Protein AF-A0A1G5RYE0-F1 (afdb_monomer_lite)

InterPro domains:
  IPR005358 Putative zinc- or iron-chelating domain containing protein [PF03692] (50-129)

Foldseek 3Di:
DDDDDDDPPPPQDFPDCVLVVLLVVVLVVCVVVVVVVLLVVLLVLQFDWDDPLPLLQQWDQAFAFPSLLSVLCVLCVVVVNNVQLLVLLLVCLLCLQAATDGHSQQDPVSDGVSVVSDGLCVSCQLLDDPVRLVVVLVVQLVVLVVVQVVCCVPPVFHGDPCSSNPDRDRDPPMGGPDHDDPVSSVVSVVSSVVSSVVCVVVVSADPVRGRDGSSVSSCVSGHDPVRSVVSNRVSSRVSVVVVVVVVVVPD

Organism: NCBI:txid1120920

Sequence (251 aa):
MRADGIAGDTEVRFLDPLVGDCWERAFHHAGENGLFERLLTVYNKVPGGKCSGCTACCAESVSTFFVEWLRIRDFLVKGGRWAEALRRAEAFAFDELARPMKCPMLEADGRCMIYEVRPLTCRIFGHLQAADYGRNLKAVLKANRRAADQILKHHGVVLPTAVVEKAIPYCESFISEAPMSSGERDALFDDLFSMDSRFLMAGLLEPDQIQLGLVDWFAMVRLEPEALAEERLRRAAAGSSGNAAAAETLD

Radius of gyration: 20.23 Å; chains: 1; bounding box: 73×41×55 Å

Secondary structure (DSSP, 8-state):
----------------THHHHHHHHHHHHHHHTTHHHHHHHHHHTSPPEE-----TTTTS--B--HHHHHHHHHHHHHTT-HHHHHHHHHHHHHHTTTS----TTB-TTS-BTTGGG--HHHHHGGG--HHHHHHHHHHHHHHHHHHHHHHHHHH-PPPPHHHHT--PPP-SS-EESS---HHHHHHHHHHHHHHHHHHHHTTSS-GGGTT-BHHHHHHTTTS-HHHHHHHHHHHHHHHHHHHHHHHTT--

Structure (mmCIF, N/CA/C/O backbone):
data_AF-A0A1G5RYE0-F1
#
_entry.id   AF-A0A1G5RYE0-F1
#
loop_
_atom_site.group_PDB
_atom_site.id
_atom_site.type_symbol
_atom_site.label_atom_id
_atom_site.label_alt_id
_atom_site.label_comp_id
_atom_site.label_asym_id
_atom_site.label_entity_id
_atom_site.label_seq_id
_atom_site.pdbx_PDB_ins_code
_atom_site.Cartn_x
_atom_site.Cartn_y
_atom_site.Cartn_z
_atom_site.occupancy
_atom_site.B_iso_or_equiv
_atom_site.auth_seq_id
_atom_site.auth_comp_id
_atom_site.auth_asym_id
_atom_site.auth_atom_id
_atom_site.pdbx_PDB_model_num
ATOM 1 N N . MET A 1 1 ? -53.803 7.411 10.628 1.00 32.78 1 MET A N 1
ATOM 2 C CA . MET A 1 1 ? -53.140 6.167 10.168 1.00 32.78 1 MET A CA 1
ATOM 3 C C . MET A 1 1 ? -52.280 6.559 8.978 1.00 32.78 1 MET A C 1
ATOM 5 O O . MET A 1 1 ? -52.850 7.085 8.038 1.00 32.78 1 MET A O 1
ATOM 9 N N . ARG A 1 2 ? -50.961 6.716 9.185 1.00 28.09 2 ARG A N 1
ATOM 10 C CA . ARG A 1 2 ? -49.867 5.842 8.679 1.00 28.09 2 ARG A CA 1
ATOM 11 C C . ARG A 1 2 ? -49.937 5.633 7.150 1.00 28.09 2 ARG A C 1
ATOM 13 O O . ARG A 1 2 ? -50.981 5.221 6.673 1.00 28.09 2 ARG A O 1
ATOM 20 N N . ALA A 1 3 ? -48.887 5.841 6.360 1.00 27.42 3 ALA A N 1
ATOM 21 C CA . ALA A 1 3 ? -47.464 5.736 6.669 1.00 27.42 3 ALA A CA 1
ATOM 22 C C . ALA A 1 3 ? -46.609 6.677 5.802 1.00 27.42 3 ALA A C 1
ATOM 24 O O . ALA A 1 3 ? -46.836 6.796 4.600 1.00 27.42 3 ALA A O 1
ATOM 25 N N . ASP A 1 4 ? -45.609 7.271 6.447 1.00 30.56 4 ASP A N 1
ATOM 26 C CA . ASP A 1 4 ? -44.429 7.875 5.841 1.00 30.56 4 ASP A CA 1
ATOM 27 C C . ASP A 1 4 ? -43.566 6.786 5.187 1.00 30.56 4 ASP A C 1
ATOM 29 O O . ASP A 1 4 ? -43.237 5.776 5.815 1.00 30.56 4 ASP A O 1
ATOM 33 N N . GLY A 1 5 ? -43.205 6.992 3.921 1.00 27.89 5 GLY A N 1
ATOM 34 C CA . GLY A 1 5 ? -42.218 6.196 3.200 1.00 27.89 5 GLY A CA 1
ATOM 35 C C . GLY A 1 5 ? -40.928 6.994 3.070 1.00 27.89 5 GLY A C 1
ATOM 36 O O . GLY A 1 5 ? -40.825 7.872 2.219 1.00 27.89 5 GLY A O 1
ATOM 37 N N . ILE A 1 6 ? -39.961 6.694 3.933 1.00 34.78 6 ILE A N 1
ATOM 38 C CA . ILE A 1 6 ? -38.586 7.183 3.845 1.00 34.78 6 ILE A CA 1
ATOM 39 C C . ILE A 1 6 ? -37.898 6.404 2.721 1.00 34.78 6 ILE A C 1
ATOM 41 O O . ILE A 1 6 ? -37.609 5.219 2.873 1.00 34.78 6 ILE A O 1
ATOM 45 N N . ALA A 1 7 ? -37.623 7.076 1.608 1.00 29.97 7 ALA A N 1
ATOM 46 C CA . ALA A 1 7 ? -36.599 6.679 0.651 1.00 29.97 7 ALA A CA 1
ATOM 47 C C . ALA A 1 7 ? -35.602 7.840 0.577 1.00 29.97 7 ALA A C 1
ATOM 49 O O . ALA A 1 7 ? -35.777 8.788 -0.182 1.00 29.97 7 ALA A O 1
ATOM 50 N N . GLY A 1 8 ? -34.614 7.811 1.472 1.00 28.94 8 GLY A N 1
ATOM 51 C CA . GLY A 1 8 ? -33.444 8.670 1.374 1.00 28.94 8 GLY A CA 1
ATOM 52 C C . GLY A 1 8 ? -32.493 8.059 0.358 1.00 28.94 8 GLY A C 1
ATOM 53 O O . GLY A 1 8 ? -31.692 7.201 0.719 1.00 28.94 8 GLY A O 1
ATOM 54 N N . ASP A 1 9 ? -32.618 8.477 -0.900 1.00 32.03 9 ASP A N 1
ATOM 55 C CA . ASP A 1 9 ? -31.541 8.362 -1.878 1.00 32.03 9 ASP A CA 1
ATOM 56 C C . ASP A 1 9 ? -30.374 9.211 -1.368 1.00 32.03 9 ASP A C 1
ATOM 58 O O . ASP A 1 9 ? -30.380 10.440 -1.465 1.00 32.03 9 ASP A O 1
ATOM 62 N N . THR A 1 10 ? -29.366 8.566 -0.782 1.00 32.06 10 THR A N 1
ATOM 63 C CA . THR A 1 10 ? -28.059 9.195 -0.607 1.00 32.06 10 THR A CA 1
ATOM 64 C C . THR A 1 10 ? -27.414 9.230 -1.986 1.00 32.06 10 THR A C 1
ATOM 66 O O . THR A 1 10 ? -26.700 8.312 -2.388 1.00 32.06 10 THR A O 1
ATOM 69 N N . GLU A 1 11 ? -27.740 10.266 -2.753 1.00 30.84 11 GLU A N 1
ATOM 70 C CA . GLU A 1 11 ? -27.077 10.592 -4.007 1.00 30.84 11 GLU A CA 1
ATOM 71 C C . GLU A 1 11 ? -25.602 10.872 -3.675 1.00 30.84 11 GLU A C 1
ATOM 73 O O . GLU A 1 11 ? -25.231 11.954 -3.217 1.00 30.84 11 GLU A O 1
ATOM 78 N N . VAL A 1 12 ? -24.755 9.846 -3.803 1.00 34.25 12 VAL A N 1
ATOM 79 C CA . VAL A 1 12 ? -23.303 9.990 -3.694 1.00 34.25 12 VAL A CA 1
ATOM 80 C C . VAL A 1 12 ? -22.893 10.912 -4.833 1.00 34.25 12 VAL A C 1
ATOM 82 O O . VAL A 1 12 ? -22.828 10.491 -5.990 1.00 34.25 12 VAL A O 1
ATOM 85 N N . ARG A 1 13 ? -22.676 12.190 -4.515 1.00 30.00 13 ARG A N 1
ATOM 86 C CA . ARG A 1 13 ? -22.089 13.156 -5.438 1.00 30.00 13 ARG A CA 1
ATOM 87 C C . ARG A 1 13 ? -20.717 12.627 -5.828 1.00 30.00 13 ARG A C 1
ATOM 89 O O . ARG A 1 13 ? -19.792 12.647 -5.024 1.00 30.00 13 ARG A O 1
ATOM 96 N N . PHE A 1 14 ? -20.612 12.126 -7.055 1.00 37.25 14 PHE A N 1
ATOM 97 C CA . PHE A 1 14 ? -19.323 11.937 -7.696 1.00 37.25 14 PHE A CA 1
ATOM 98 C C . PHE A 1 14 ? -18.618 13.286 -7.684 1.00 37.25 14 PHE A C 1
ATOM 100 O O . PHE A 1 14 ? -19.228 14.302 -8.030 1.00 37.25 14 PHE A O 1
ATOM 107 N N . LEU A 1 15 ? -17.351 13.289 -7.288 1.00 41.03 15 LEU A N 1
ATOM 108 C CA . LEU A 1 15 ? -16.500 14.430 -7.556 1.00 41.03 15 LEU A CA 1
ATOM 109 C C . LEU A 1 15 ? -16.585 14.772 -9.044 1.00 41.03 15 LEU A C 1
ATOM 111 O O . LEU A 1 15 ? -16.439 13.904 -9.906 1.00 41.03 15 LEU A O 1
ATOM 115 N N . ASP A 1 16 ? -16.900 16.040 -9.287 1.00 36.06 16 ASP A N 1
ATOM 116 C CA . ASP A 1 16 ? -16.968 16.743 -10.567 1.00 36.06 16 ASP A CA 1
ATOM 117 C C . ASP A 1 16 ? -15.831 16.292 -11.528 1.00 36.06 16 ASP A C 1
ATOM 119 O O . ASP A 1 16 ? -14.757 15.902 -11.054 1.00 36.06 16 ASP A O 1
ATOM 123 N N . PRO A 1 17 ? -15.974 16.375 -12.871 1.00 37.81 17 PRO A N 1
ATOM 124 C CA . PRO A 1 17 ? -14.999 15.936 -13.885 1.00 37.81 17 PRO A CA 1
ATOM 125 C C . PRO A 1 17 ? -13.583 16.533 -13.798 1.00 37.81 17 PRO A C 1
ATOM 127 O O . PRO A 1 17 ? -12.740 16.215 -14.635 1.00 37.81 17 PRO A O 1
ATOM 130 N N . LEU A 1 18 ? -13.273 17.326 -12.771 1.00 39.69 18 LEU A N 1
ATOM 131 C CA . LEU A 1 18 ? -11.916 17.704 -12.371 1.00 39.69 18 LEU A CA 1
ATOM 132 C C . LEU A 1 18 ? -11.000 16.490 -12.115 1.00 39.69 18 LEU A C 1
ATOM 134 O O . LEU A 1 18 ? -9.780 16.633 -12.148 1.00 39.69 18 LEU A O 1
ATOM 138 N N . VAL A 1 19 ? -11.569 15.294 -11.926 1.00 51.50 19 VAL A N 1
ATOM 139 C CA . VAL A 1 19 ? -10.851 14.020 -11.746 1.00 51.50 19 VAL A CA 1
ATOM 140 C C . VAL A 1 19 ? -10.510 13.330 -13.087 1.00 51.50 19 VAL A C 1
ATOM 142 O O . VAL A 1 19 ? -9.653 12.453 -13.133 1.00 51.50 19 VAL A O 1
ATOM 145 N N . GLY A 1 20 ? -11.126 13.714 -14.211 1.00 49.06 20 GLY A N 1
ATOM 146 C CA . GLY A 1 20 ? -10.792 13.158 -15.533 1.00 49.06 20 GLY A CA 1
ATOM 147 C C . GLY A 1 20 ? -9.469 13.707 -16.070 1.00 49.06 20 GLY A C 1
ATOM 148 O O . GLY A 1 20 ? -8.527 12.954 -16.325 1.00 49.06 20 GLY A O 1
ATOM 149 N N . ASP A 1 21 ? -9.374 15.035 -16.136 1.00 58.94 21 ASP A N 1
ATOM 150 C CA . ASP A 1 21 ? -8.229 15.728 -16.731 1.00 58.94 21 ASP A CA 1
ATOM 151 C C . ASP A 1 21 ? -6.987 15.703 -15.830 1.00 58.94 21 ASP A C 1
ATOM 153 O O . ASP A 1 21 ? -5.863 15.712 -16.331 1.00 58.94 21 ASP A O 1
ATOM 157 N N . CYS A 1 22 ? -7.136 15.664 -14.498 1.00 71.56 22 CYS A N 1
ATOM 158 C CA . CYS A 1 22 ? -5.985 15.719 -13.590 1.00 71.56 22 CYS A CA 1
ATOM 159 C C . CYS A 1 22 ? -5.138 14.437 -13.638 1.00 71.56 22 CYS A C 1
ATOM 161 O O . CYS A 1 22 ? -3.912 14.525 -13.731 1.00 71.56 22 CYS A O 1
ATOM 163 N N . TRP A 1 23 ? -5.763 13.252 -13.665 1.00 81.94 23 TRP A N 1
ATOM 164 C CA . TRP A 1 23 ? -5.038 11.982 -13.756 1.00 81.94 23 TRP A CA 1
ATOM 165 C C . TRP A 1 23 ? -4.437 11.769 -15.136 1.00 81.94 23 TRP A C 1
ATOM 167 O O . TRP A 1 23 ? -3.348 11.212 -15.235 1.00 81.94 23 TRP A O 1
ATOM 177 N N . GLU A 1 24 ? -5.116 12.205 -16.197 1.00 86.31 24 GLU A N 1
ATOM 178 C CA . GLU A 1 24 ? -4.572 12.135 -17.554 1.00 86.31 24 GLU A CA 1
ATOM 179 C C . GLU A 1 24 ? -3.377 13.076 -17.716 1.00 86.31 24 GLU A C 1
ATOM 181 O O . GLU A 1 24 ? -2.329 12.653 -18.209 1.00 86.31 24 GLU A O 1
ATOM 186 N N . ARG A 1 25 ? -3.467 14.307 -17.193 1.00 90.50 25 ARG A N 1
ATOM 187 C CA . ARG A 1 25 ? -2.331 15.237 -17.116 1.00 90.50 25 ARG A CA 1
ATOM 188 C C . ARG A 1 25 ? -1.180 14.667 -16.295 1.00 90.50 25 ARG A C 1
ATOM 190 O O . ARG A 1 25 ? -0.035 14.760 -16.728 1.00 90.50 25 ARG A O 1
ATOM 197 N N . ALA A 1 26 ? -1.458 14.062 -15.141 1.00 93.19 26 ALA A N 1
ATOM 198 C CA . ALA A 1 26 ? -0.436 13.429 -14.313 1.00 93.19 26 ALA A CA 1
ATOM 199 C C . ALA A 1 26 ? 0.202 12.221 -15.012 1.00 93.19 26 ALA A C 1
ATOM 201 O O . ALA A 1 26 ? 1.422 12.082 -15.013 1.00 93.19 26 ALA A O 1
ATOM 202 N N . PHE A 1 27 ? -0.592 11.381 -15.674 1.00 94.25 27 PHE A N 1
ATOM 203 C CA . PHE A 1 27 ? -0.088 10.248 -16.444 1.00 94.25 27 PHE A CA 1
ATOM 204 C C . PHE A 1 27 ? 0.802 10.704 -17.609 1.00 94.25 27 PHE A C 1
ATOM 206 O O . PHE A 1 27 ? 1.882 10.150 -17.813 1.00 94.25 27 PHE A O 1
ATOM 213 N N . HIS A 1 28 ? 0.390 11.746 -18.336 1.00 94.56 28 HIS A N 1
ATOM 214 C CA . HIS A 1 28 ? 1.190 12.348 -19.400 1.00 94.56 28 HIS A CA 1
ATOM 215 C C . HIS A 1 28 ? 2.491 12.942 -18.857 1.00 94.56 28 HIS A C 1
ATOM 217 O O . HIS A 1 28 ? 3.565 12.606 -19.347 1.00 94.56 28 HIS A O 1
ATOM 223 N N . HIS A 1 29 ? 2.407 13.732 -17.781 1.00 95.25 29 HIS A N 1
ATOM 224 C CA . HIS A 1 29 ? 3.569 14.285 -17.090 1.00 95.25 29 HIS A CA 1
ATOM 225 C C . HIS A 1 29 ? 4.556 13.184 -16.684 1.00 95.25 29 HIS A C 1
ATOM 227 O O . HIS A 1 29 ? 5.761 13.329 -16.894 1.00 95.25 29 HIS A O 1
ATOM 233 N N . ALA A 1 30 ? 4.059 12.067 -16.145 1.00 96.81 30 ALA A N 1
ATOM 234 C CA . ALA A 1 30 ? 4.882 10.923 -15.779 1.00 96.81 30 ALA A CA 1
ATOM 235 C C . ALA A 1 30 ? 5.609 10.318 -16.987 1.00 96.81 30 ALA A C 1
ATOM 237 O O . ALA A 1 30 ? 6.801 10.027 -16.887 1.00 96.81 30 ALA A O 1
ATOM 238 N N . GLY A 1 31 ? 4.918 10.168 -18.121 1.00 96.12 31 GLY A N 1
ATOM 239 C CA . GLY A 1 31 ? 5.503 9.676 -19.369 1.00 96.12 31 GLY A CA 1
ATOM 240 C C . GLY A 1 31 ? 6.559 10.622 -19.948 1.00 96.12 31 GLY A C 1
ATOM 241 O O 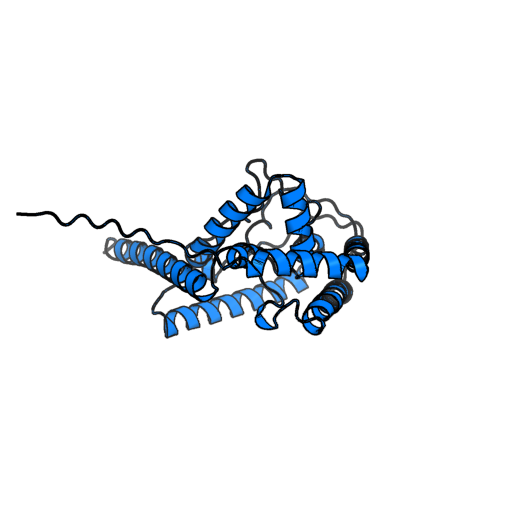. GLY A 1 31 ? 7.687 10.207 -20.195 1.00 96.12 31 GLY A O 1
ATOM 242 N N . GLU A 1 32 ? 6.236 11.907 -20.101 1.00 96.50 32 GLU A N 1
ATOM 243 C CA . GLU A 1 32 ? 7.150 12.918 -20.658 1.00 96.50 32 GLU A CA 1
ATOM 244 C C . GLU A 1 32 ? 8.425 13.097 -19.829 1.00 96.50 32 GLU A C 1
ATOM 246 O O . GLU A 1 32 ? 9.489 13.399 -20.366 1.00 96.50 32 GLU A O 1
ATOM 251 N N . ASN A 1 33 ? 8.327 12.897 -18.513 1.00 96.69 33 ASN A N 1
ATOM 252 C CA . ASN A 1 33 ? 9.447 13.038 -17.587 1.00 96.69 33 ASN A CA 1
ATOM 253 C C . ASN A 1 33 ? 10.148 11.703 -17.274 1.00 96.69 33 ASN A C 1
ATOM 255 O O . ASN A 1 33 ? 10.993 11.658 -16.372 1.00 96.69 33 ASN A O 1
ATOM 259 N N . GLY A 1 34 ? 9.812 10.621 -17.988 1.00 97.62 34 GLY A N 1
ATOM 260 C CA . GLY A 1 34 ? 10.444 9.305 -17.846 1.00 97.62 34 GLY A CA 1
ATOM 261 C C . GLY A 1 34 ? 10.266 8.667 -16.462 1.00 97.62 34 GLY A C 1
ATOM 262 O O . GLY A 1 34 ? 11.143 7.944 -15.976 1.00 97.62 34 GLY A O 1
ATOM 263 N N . LEU A 1 35 ? 9.183 9.002 -15.752 1.00 98.19 35 LEU A N 1
ATOM 264 C CA . LEU A 1 35 ? 8.957 8.554 -14.376 1.00 98.19 35 LEU A CA 1
ATOM 265 C C . LEU A 1 35 ? 8.562 7.077 -14.317 1.00 98.19 35 LEU A C 1
ATOM 267 O O . LEU A 1 35 ? 8.944 6.393 -13.370 1.00 98.19 35 LEU A O 1
ATOM 271 N N . PHE A 1 36 ? 7.875 6.551 -15.334 1.00 97.94 36 PHE A N 1
ATOM 272 C CA . PHE A 1 36 ? 7.534 5.127 -15.384 1.00 97.94 36 PHE A CA 1
ATOM 273 C C . PHE A 1 36 ? 8.765 4.244 -15.619 1.00 97.94 36 PHE A C 1
ATOM 275 O O . PHE A 1 36 ? 8.904 3.199 -14.987 1.00 97.94 36 PHE A O 1
ATOM 282 N N . GLU A 1 37 ? 9.702 4.675 -16.458 1.00 98.12 37 GLU A N 1
ATOM 283 C CA . GLU A 1 37 ? 10.974 3.992 -16.701 1.00 98.12 37 GLU A CA 1
ATOM 284 C C . GLU A 1 37 ? 11.847 4.006 -15.442 1.00 98.12 37 GLU A C 1
ATOM 286 O O . GLU A 1 37 ? 12.456 2.993 -15.079 1.00 98.12 37 GLU A O 1
ATOM 291 N N . ARG A 1 38 ? 11.866 5.136 -14.723 1.00 98.31 38 ARG A N 1
ATOM 292 C CA . ARG A 1 38 ? 12.523 5.228 -13.413 1.00 98.31 38 ARG A CA 1
ATOM 293 C C . ARG A 1 38 ? 11.862 4.311 -12.389 1.00 98.31 38 ARG A C 1
ATOM 295 O O . ARG A 1 38 ? 12.581 3.611 -11.682 1.00 98.31 38 ARG A O 1
ATOM 302 N N . LEU A 1 39 ? 10.531 4.245 -12.344 1.00 98.38 39 LEU A N 1
ATOM 303 C CA . LEU A 1 39 ? 9.810 3.330 -11.459 1.00 98.38 39 LEU A CA 1
ATOM 304 C C . LEU A 1 39 ? 10.178 1.865 -11.740 1.00 98.38 39 LEU A C 1
ATOM 306 O O . LEU A 1 39 ? 10.508 1.121 -10.818 1.00 98.38 39 LEU A O 1
ATOM 310 N N . LEU A 1 40 ? 10.200 1.458 -13.012 1.00 97.81 40 LEU A N 1
ATOM 311 C CA . LEU A 1 40 ? 10.637 0.114 -13.408 1.00 97.81 40 LEU A CA 1
ATOM 312 C C . LEU A 1 40 ? 12.093 -0.153 -13.013 1.00 97.81 40 LEU A C 1
ATOM 314 O O . LEU A 1 40 ? 12.415 -1.245 -12.550 1.00 97.81 40 LEU A O 1
ATOM 318 N N . THR A 1 41 ? 12.964 0.850 -13.137 1.00 98.19 41 THR A N 1
ATOM 319 C CA . THR A 1 41 ? 14.357 0.752 -12.686 1.00 98.19 41 THR A CA 1
ATOM 320 C C . THR A 1 41 ? 14.435 0.493 -11.183 1.00 98.19 41 THR A C 1
ATOM 322 O O . THR A 1 41 ? 15.208 -0.363 -10.764 1.00 98.19 41 THR A O 1
ATOM 325 N N . VAL A 1 42 ? 13.618 1.171 -10.370 1.00 98.25 42 VAL A N 1
ATOM 326 C CA . VAL A 1 42 ? 13.545 0.917 -8.923 1.00 98.25 42 VAL A CA 1
ATOM 327 C C . VAL A 1 42 ? 13.053 -0.499 -8.640 1.00 98.25 42 VAL A C 1
ATOM 329 O O . VAL A 1 42 ? 13.670 -1.214 -7.855 1.00 98.25 42 VAL A O 1
ATOM 332 N N . TYR A 1 43 ? 11.993 -0.949 -9.313 1.00 97.44 43 TYR A N 1
ATOM 333 C CA . TYR A 1 43 ? 11.487 -2.312 -9.138 1.00 97.44 43 TYR A CA 1
ATOM 334 C C . TYR A 1 43 ? 12.523 -3.380 -9.492 1.00 97.44 43 TYR A C 1
ATOM 336 O O . TYR A 1 43 ? 12.615 -4.380 -8.786 1.00 97.44 43 TYR A O 1
ATOM 344 N N . ASN A 1 44 ? 13.340 -3.149 -10.519 1.00 96.69 44 ASN A N 1
ATOM 345 C CA . ASN A 1 44 ? 14.398 -4.071 -10.932 1.00 96.69 44 ASN A CA 1
ATOM 346 C C . ASN A 1 44 ? 15.585 -4.132 -9.955 1.00 96.69 44 ASN A C 1
ATOM 348 O O . ASN A 1 44 ? 16.403 -5.043 -10.062 1.00 96.69 44 ASN A O 1
ATOM 352 N N . LYS A 1 45 ? 15.695 -3.193 -9.003 1.00 97.06 45 LYS A N 1
ATOM 353 C CA . LYS A 1 45 ? 16.679 -3.268 -7.909 1.00 97.06 45 LYS A CA 1
ATOM 354 C C . LYS A 1 45 ? 16.241 -4.226 -6.795 1.00 97.06 45 LYS A C 1
ATOM 356 O O . LYS A 1 45 ? 17.077 -4.617 -5.986 1.00 97.06 45 LYS A O 1
ATOM 361 N N . VAL A 1 46 ? 14.955 -4.581 -6.716 1.00 97.25 46 VAL A N 1
ATOM 362 C CA . VAL A 1 46 ? 14.468 -5.556 -5.731 1.00 97.25 46 VAL A CA 1
ATOM 363 C C . VAL A 1 46 ? 14.924 -6.949 -6.179 1.00 97.25 46 VAL A C 1
ATOM 365 O O . VAL A 1 46 ? 14.561 -7.359 -7.284 1.00 97.25 46 VAL A O 1
ATOM 368 N N . PRO A 1 47 ? 15.703 -7.690 -5.370 1.00 95.56 47 PRO A N 1
ATOM 369 C CA . PRO A 1 47 ? 16.117 -9.041 -5.720 1.00 95.56 47 PRO A CA 1
ATOM 370 C C . PRO A 1 47 ? 14.919 -9.956 -5.972 1.00 95.56 47 PRO A C 1
ATOM 372 O O . PRO A 1 47 ? 13.847 -9.780 -5.393 1.00 95.56 47 PRO A O 1
ATOM 375 N N . GLY A 1 48 ? 15.111 -10.979 -6.801 1.00 94.38 48 GLY A N 1
ATOM 376 C CA . GLY A 1 48 ? 14.124 -12.039 -6.940 1.00 94.38 48 GLY A CA 1
ATOM 377 C C . GLY A 1 48 ? 13.967 -12.853 -5.653 1.00 94.38 48 GLY A C 1
ATOM 378 O O . GLY A 1 48 ? 14.722 -12.732 -4.682 1.00 94.38 48 GLY A O 1
ATOM 379 N N . GLY A 1 49 ? 12.967 -13.728 -5.647 1.00 93.25 49 GLY A N 1
ATOM 380 C CA . GLY A 1 49 ? 12.758 -14.669 -4.559 1.00 93.25 49 GLY A CA 1
ATOM 381 C C . GLY A 1 49 ? 11.560 -15.576 -4.789 1.00 93.25 49 GLY A C 1
ATOM 382 O O . GLY A 1 49 ? 10.721 -15.343 -5.662 1.00 93.25 49 GLY A O 1
ATOM 383 N N . LYS A 1 50 ? 11.478 -16.638 -3.990 1.00 94.56 50 LYS A N 1
ATOM 384 C CA . LYS A 1 50 ? 10.400 -17.627 -4.047 1.00 94.56 50 LYS A CA 1
ATOM 385 C C . LYS A 1 50 ? 9.398 -17.363 -2.930 1.00 94.56 50 LYS A C 1
ATOM 387 O O . LYS A 1 50 ? 9.717 -17.497 -1.751 1.00 94.56 50 LYS A O 1
ATOM 392 N N . CYS A 1 51 ? 8.177 -17.009 -3.321 1.00 92.19 51 CYS A N 1
ATOM 393 C CA . CYS A 1 51 ? 7.026 -16.865 -2.433 1.00 92.19 51 CYS A CA 1
ATOM 394 C C . CYS A 1 51 ? 6.166 -18.136 -2.467 1.00 92.19 51 CYS A C 1
ATOM 396 O O . CYS A 1 51 ? 5.918 -18.679 -3.541 1.00 92.19 51 CYS A O 1
ATOM 398 N N . SER A 1 52 ? 5.668 -18.582 -1.309 1.00 92.69 52 SER A N 1
ATOM 399 C CA . SER A 1 52 ? 4.779 -19.751 -1.201 1.00 92.69 52 SER A CA 1
ATOM 400 C C . SER A 1 52 ? 3.333 -19.484 -1.637 1.00 92.69 52 SER A C 1
ATOM 402 O O . SER A 1 52 ? 2.551 -20.421 -1.752 1.00 92.69 52 SER A O 1
ATOM 404 N N . GLY A 1 53 ? 2.954 -18.218 -1.849 1.00 92.00 53 GLY A N 1
ATOM 405 C CA . GLY A 1 53 ? 1.601 -17.848 -2.271 1.00 92.00 53 GLY A CA 1
ATOM 406 C C . GLY A 1 53 ? 0.526 -17.995 -1.186 1.00 92.00 53 GLY A C 1
ATOM 407 O O . GLY A 1 53 ? -0.652 -18.057 -1.510 1.00 92.00 53 GLY A O 1
ATOM 408 N N . CYS A 1 54 ? 0.886 -18.024 0.104 1.00 94.25 54 CYS A N 1
ATOM 409 C CA . CYS A 1 54 ? -0.065 -18.287 1.198 1.00 94.25 54 CYS A CA 1
ATOM 410 C C . CYS A 1 54 ? -1.097 -17.172 1.471 1.00 94.25 54 CYS A C 1
ATOM 412 O O . CYS A 1 54 ? -2.002 -17.363 2.279 1.00 94.25 54 CYS A O 1
ATOM 414 N N . THR A 1 55 ? -0.968 -15.998 0.839 1.00 94.75 55 THR A N 1
ATOM 415 C CA . THR A 1 55 ? -1.856 -14.820 0.993 1.00 94.75 55 THR A CA 1
ATOM 416 C C . THR A 1 55 ? -1.915 -14.201 2.403 1.00 94.75 55 THR A C 1
ATOM 418 O O . THR A 1 55 ? -2.762 -13.344 2.685 1.00 94.75 55 THR A O 1
ATOM 421 N N . ALA A 1 56 ? -1.018 -14.592 3.316 1.00 93.31 56 ALA A N 1
ATOM 422 C CA . ALA A 1 56 ? -0.987 -14.063 4.683 1.00 93.31 56 ALA A CA 1
ATOM 423 C C . ALA A 1 56 ? -0.680 -12.554 4.723 1.00 93.31 56 ALA A C 1
ATOM 425 O O . ALA A 1 56 ? -1.292 -11.831 5.505 1.00 93.31 56 ALA A O 1
ATOM 426 N N . CYS A 1 57 ? 0.190 -12.070 3.828 1.00 92.94 57 CYS A N 1
ATOM 427 C CA . CYS A 1 57 ? 0.527 -10.649 3.702 1.00 92.94 57 CYS A CA 1
ATOM 428 C C . CYS A 1 57 ? -0.541 -9.797 2.995 1.00 92.94 57 CYS A C 1
ATOM 430 O O . CYS A 1 57 ? -0.486 -8.571 3.033 1.00 92.94 57 CYS A O 1
ATOM 432 N N . CYS A 1 58 ? -1.545 -10.421 2.374 1.00 94.62 58 CYS A N 1
ATOM 433 C CA . CYS A 1 58 ? -2.579 -9.738 1.600 1.00 94.62 58 CYS A CA 1
ATOM 434 C C . CYS A 1 58 ? -3.740 -9.283 2.498 1.00 94.62 58 CYS A C 1
ATOM 436 O O . CYS A 1 58 ? -4.859 -9.777 2.352 1.00 94.62 58 CYS A O 1
ATOM 438 N N . ALA A 1 59 ? -3.489 -8.375 3.445 1.00 87.38 59 ALA A N 1
ATOM 439 C CA . ALA A 1 59 ? -4.469 -8.025 4.479 1.00 87.38 59 ALA A CA 1
ATOM 440 C C . ALA A 1 59 ? -4.784 -6.526 4.620 1.00 87.38 59 ALA A C 1
ATOM 442 O O . ALA A 1 59 ? -5.782 -6.200 5.247 1.00 87.38 59 ALA A O 1
ATOM 443 N N . GLU A 1 60 ? -3.996 -5.598 4.080 1.00 83.38 60 GLU A N 1
ATOM 444 C CA . GLU A 1 60 ? -4.155 -4.163 4.388 1.00 83.38 60 GLU A CA 1
ATOM 445 C C . GLU A 1 60 ? -4.066 -3.266 3.155 1.00 83.38 60 GLU A C 1
ATOM 447 O O . GLU A 1 60 ? -3.593 -3.687 2.094 1.00 83.38 60 GLU A O 1
ATOM 452 N N . SER A 1 61 ? -4.542 -2.028 3.318 1.00 89.25 61 SER A N 1
ATOM 453 C CA . SER A 1 61 ? -4.212 -0.923 2.425 1.00 89.25 61 SER A CA 1
ATOM 454 C C . SER A 1 61 ? -2.742 -0.574 2.645 1.00 89.25 61 SER A C 1
ATOM 456 O O . SER A 1 61 ? -2.355 -0.125 3.719 1.00 89.25 61 SER A O 1
ATOM 458 N N . VAL A 1 62 ? -1.902 -0.857 1.653 1.00 91.44 62 VAL A N 1
ATOM 459 C CA . VAL A 1 62 ? -0.465 -0.567 1.727 1.00 91.44 62 VAL A CA 1
ATOM 460 C C . VAL A 1 62 ? -0.189 0.841 1.220 1.00 91.44 62 VAL A C 1
ATOM 462 O O . VAL A 1 62 ? -0.807 1.262 0.240 1.00 91.44 62 VAL A O 1
ATOM 465 N N . SER A 1 63 ? 0.770 1.545 1.823 1.00 92.38 63 SER A N 1
ATOM 466 C CA . SER A 1 63 ? 1.264 2.814 1.280 1.00 92.38 63 SER A CA 1
ATOM 467 C C . SER A 1 63 ? 1.674 2.631 -0.177 1.00 92.38 63 SER A C 1
ATOM 469 O O . SER A 1 63 ? 2.394 1.681 -0.512 1.00 92.38 63 SER A O 1
ATOM 471 N N . THR A 1 64 ? 1.168 3.517 -1.027 1.00 96.69 64 THR A N 1
ATOM 472 C CA . THR A 1 64 ? 1.333 3.471 -2.479 1.00 96.69 64 THR A CA 1
ATOM 473 C C . THR A 1 64 ? 1.683 4.869 -2.953 1.00 96.69 64 THR A C 1
ATOM 475 O O . THR A 1 64 ? 0.915 5.804 -2.732 1.00 96.69 64 THR A O 1
ATOM 478 N N . PHE A 1 65 ? 2.843 5.020 -3.587 1.00 97.19 65 PHE A N 1
ATOM 479 C CA . PHE A 1 65 ? 3.253 6.317 -4.123 1.00 97.19 65 PHE A CA 1
ATOM 480 C C . PHE A 1 65 ? 2.386 6.693 -5.320 1.00 97.19 65 PHE A C 1
ATOM 482 O O . PHE A 1 65 ? 1.856 5.826 -6.023 1.00 97.19 65 PHE A O 1
ATOM 489 N N . PHE A 1 66 ? 2.253 7.986 -5.576 1.00 96.38 66 PHE A N 1
ATOM 490 C CA . PHE A 1 66 ? 1.388 8.491 -6.627 1.00 96.38 66 PHE A CA 1
ATOM 491 C C . PHE A 1 66 ? 1.806 7.974 -8.012 1.00 96.38 66 PHE A C 1
ATOM 493 O O . PHE A 1 66 ? 0.965 7.524 -8.795 1.00 96.38 66 PHE A O 1
ATOM 500 N N . VAL A 1 67 ? 3.113 7.913 -8.289 1.00 97.06 67 VAL A N 1
ATOM 501 C CA . VAL A 1 67 ? 3.629 7.303 -9.529 1.00 97.06 67 VAL A CA 1
ATOM 502 C C . VAL A 1 67 ? 3.217 5.828 -9.689 1.00 97.06 67 VAL A C 1
ATOM 504 O O . VAL A 1 67 ? 2.933 5.373 -10.801 1.00 97.06 67 VAL A O 1
ATOM 507 N N . GLU A 1 68 ? 3.135 5.076 -8.588 1.00 98.12 68 GLU A N 1
ATOM 508 C CA . GLU A 1 68 ? 2.690 3.677 -8.590 1.00 98.12 68 GLU A CA 1
ATOM 509 C C . GLU A 1 68 ? 1.184 3.581 -8.815 1.00 98.12 68 GLU A C 1
ATOM 511 O O . GLU A 1 68 ? 0.729 2.760 -9.613 1.00 98.12 68 GLU A O 1
ATOM 516 N N . TRP A 1 69 ? 0.413 4.453 -8.162 1.00 96.62 69 TRP A N 1
ATOM 517 C CA . TRP A 1 69 ? -1.029 4.559 -8.350 1.00 96.62 69 TRP A CA 1
ATOM 518 C C . TRP A 1 69 ? -1.398 4.815 -9.815 1.00 96.62 69 TRP A C 1
ATOM 520 O O . TRP A 1 69 ? -2.227 4.090 -10.371 1.00 96.62 69 TRP A O 1
ATOM 530 N N . LEU A 1 70 ? -0.737 5.773 -10.478 1.00 95.94 70 LEU A N 1
ATOM 531 C CA . LEU A 1 70 ? -0.950 6.053 -11.903 1.00 95.94 70 LEU A CA 1
ATOM 532 C C . LEU A 1 70 ? -0.737 4.798 -12.760 1.00 95.94 70 LEU A C 1
ATOM 534 O O . LEU A 1 70 ? -1.524 4.515 -13.670 1.00 95.94 70 LEU A O 1
ATOM 538 N N . ARG A 1 71 ? 0.295 4.008 -12.442 1.00 96.88 71 ARG A N 1
ATOM 539 C CA . ARG A 1 71 ? 0.600 2.763 -13.151 1.00 96.88 71 ARG A CA 1
ATOM 540 C C . ARG A 1 71 ? -0.429 1.662 -12.876 1.00 96.88 71 ARG A C 1
ATOM 542 O O . ARG A 1 71 ? -0.805 0.947 -13.806 1.00 96.88 71 ARG A O 1
ATOM 549 N N . ILE A 1 72 ? -0.899 1.539 -11.635 1.00 97.44 72 ILE A N 1
ATOM 550 C CA . ILE A 1 72 ? -1.953 0.598 -11.227 1.00 97.44 72 ILE A CA 1
ATOM 551 C C . ILE A 1 72 ? -3.269 0.921 -11.937 1.00 97.44 72 ILE A C 1
ATOM 553 O O . ILE A 1 72 ? -3.889 0.028 -12.519 1.00 97.44 72 ILE A O 1
ATOM 557 N N . ARG A 1 73 ? -3.674 2.195 -11.940 1.00 95.69 73 ARG A N 1
ATOM 558 C CA . ARG A 1 73 ? -4.876 2.661 -12.638 1.00 95.69 73 ARG A CA 1
ATOM 559 C C . ARG A 1 73 ? -4.807 2.335 -14.127 1.00 95.69 73 ARG A C 1
ATOM 561 O O . ARG A 1 73 ? -5.729 1.711 -14.644 1.00 95.69 73 ARG A O 1
ATOM 568 N N . ASP A 1 74 ? -3.724 2.714 -14.804 1.00 95.31 74 ASP A N 1
ATOM 569 C CA . ASP A 1 74 ? -3.531 2.440 -16.236 1.00 95.31 74 ASP A CA 1
ATOM 570 C C . ASP A 1 74 ? -3.623 0.942 -16.557 1.00 95.31 74 ASP A C 1
ATOM 572 O O . ASP A 1 74 ? -4.335 0.540 -17.479 1.00 95.31 74 ASP A O 1
ATOM 576 N N . PHE A 1 75 ? -2.968 0.102 -15.751 1.00 97.62 75 PHE A N 1
ATOM 577 C CA . PHE A 1 75 ? -3.025 -1.352 -15.888 1.00 97.62 75 PHE A CA 1
ATOM 578 C C . PHE A 1 75 ? -4.457 -1.892 -15.761 1.00 97.62 75 PHE A C 1
ATOM 580 O O . PHE A 1 75 ? -4.902 -2.685 -16.591 1.00 97.62 75 PHE A O 1
ATOM 587 N N . LEU A 1 76 ? -5.206 -1.434 -14.755 1.00 96.81 76 LEU A N 1
ATOM 588 C CA . LEU A 1 76 ? -6.588 -1.856 -14.519 1.00 96.81 76 LEU A CA 1
ATOM 589 C C . LEU A 1 76 ? -7.555 -1.366 -15.603 1.00 96.81 76 LEU A C 1
ATOM 591 O O . LEU A 1 76 ? -8.467 -2.109 -15.974 1.00 96.81 76 LEU A O 1
ATOM 595 N N . VAL A 1 77 ? -7.374 -0.143 -16.114 1.00 94.88 77 VAL A N 1
ATOM 596 C CA . VAL A 1 77 ? -8.180 0.400 -17.220 1.00 94.88 77 VAL A CA 1
ATOM 597 C C . VAL A 1 77 ? -7.928 -0.404 -18.493 1.00 94.88 77 VAL A C 1
ATOM 599 O O . VAL A 1 77 ? -8.879 -0.917 -19.080 1.00 94.88 77 VAL A O 1
ATOM 602 N N . LYS A 1 78 ? -6.662 -0.599 -18.880 1.00 94.56 78 LYS A N 1
ATOM 603 C CA . LYS A 1 78 ? -6.292 -1.384 -20.072 1.00 94.56 78 LYS A CA 1
ATOM 604 C C . LYS A 1 78 ? -6.724 -2.845 -19.976 1.00 94.56 78 LYS A C 1
ATOM 606 O O . LYS A 1 78 ? -7.090 -3.440 -20.983 1.00 94.56 78 LYS A O 1
ATOM 611 N N . GLY A 1 79 ? -6.717 -3.411 -18.771 1.00 96.38 79 GLY A N 1
ATOM 612 C CA . GLY A 1 79 ? -7.207 -4.762 -18.508 1.00 96.38 79 GLY A CA 1
ATOM 613 C C . GLY A 1 79 ? -8.732 -4.887 -18.416 1.00 96.38 79 GLY A C 1
ATOM 614 O O . GLY A 1 79 ? -9.222 -5.989 -18.192 1.00 96.38 79 GLY A O 1
ATOM 615 N N . GLY A 1 80 ? -9.497 -3.791 -18.517 1.00 95.88 80 GLY A N 1
ATOM 616 C CA . GLY A 1 80 ? -10.956 -3.812 -18.348 1.00 95.88 80 GLY A CA 1
ATOM 617 C C . GLY A 1 80 ? -11.418 -4.184 -16.931 1.00 95.88 80 GLY A C 1
ATOM 618 O O . GLY A 1 80 ? -12.568 -4.566 -16.726 1.00 95.88 80 GLY A O 1
ATOM 619 N N . ARG A 1 81 ? -10.529 -4.090 -15.934 1.00 96.56 81 ARG A N 1
ATOM 620 C CA . ARG A 1 81 ? -10.768 -4.493 -14.537 1.00 96.56 81 ARG A CA 1
ATOM 621 C C . ARG A 1 81 ? -11.049 -3.315 -13.598 1.00 96.56 81 ARG A C 1
ATOM 623 O O . ARG A 1 81 ? -11.409 -3.543 -12.444 1.00 96.56 81 ARG A O 1
ATOM 630 N N . TRP A 1 82 ? -10.928 -2.077 -14.084 1.00 95.00 82 TRP A N 1
ATOM 631 C CA . TRP A 1 82 ? -11.070 -0.844 -13.297 1.00 95.00 82 TRP A CA 1
ATOM 632 C C . TRP A 1 82 ? -12.340 -0.790 -12.441 1.00 95.00 82 TRP A C 1
ATOM 634 O O . TRP A 1 82 ? -12.259 -0.622 -11.227 1.00 95.00 82 TRP A O 1
ATOM 644 N N . ALA A 1 83 ? -13.511 -0.997 -13.051 1.00 93.50 83 ALA A N 1
ATOM 645 C CA . ALA A 1 83 ? -14.785 -0.897 -12.340 1.00 93.50 83 ALA A CA 1
ATOM 646 C C . ALA A 1 83 ? -14.915 -1.932 -11.210 1.00 93.50 83 ALA A C 1
ATOM 648 O O . ALA A 1 83 ? -15.531 -1.654 -10.184 1.00 93.50 83 ALA A O 1
ATOM 649 N N . GLU A 1 84 ? -14.346 -3.128 -11.378 1.00 95.81 84 GLU A N 1
ATOM 650 C CA . GLU A 1 84 ? -14.344 -4.134 -10.317 1.00 95.81 84 GLU A CA 1
ATOM 651 C C . GLU A 1 84 ? -13.381 -3.770 -9.189 1.00 95.81 84 GLU A C 1
ATOM 653 O O . GLU A 1 84 ? -13.776 -3.824 -8.025 1.00 95.81 84 GLU A O 1
ATOM 658 N N . ALA A 1 85 ? -12.151 -3.372 -9.522 1.00 95.94 85 ALA A N 1
ATOM 659 C CA . ALA A 1 85 ? -11.158 -2.956 -8.534 1.00 95.94 85 ALA A CA 1
ATOM 660 C C . ALA A 1 85 ? -11.682 -1.798 -7.673 1.00 95.94 85 ALA A C 1
ATOM 662 O O . ALA A 1 85 ? -11.592 -1.858 -6.449 1.00 95.94 85 ALA A O 1
ATOM 663 N N . LEU A 1 86 ? -12.320 -0.809 -8.309 1.00 94.19 86 LEU A N 1
ATOM 664 C CA . LEU A 1 86 ? -12.916 0.342 -7.641 1.00 94.19 86 LEU A CA 1
ATOM 665 C C . LEU A 1 86 ? -14.011 -0.070 -6.649 1.00 94.19 86 LEU A C 1
ATOM 667 O O . LEU A 1 86 ? -13.934 0.300 -5.483 1.00 94.19 86 LEU A O 1
ATOM 671 N N . ARG A 1 87 ? -14.973 -0.911 -7.063 1.00 93.75 87 ARG A N 1
ATOM 672 C CA . ARG A 1 87 ? -16.031 -1.416 -6.161 1.00 93.75 87 ARG A CA 1
ATOM 673 C C . ARG A 1 87 ? -15.467 -2.186 -4.968 1.00 93.75 87 ARG A C 1
ATOM 675 O O . ARG A 1 87 ? -15.973 -2.071 -3.857 1.00 93.75 87 ARG A O 1
ATOM 682 N N . ARG A 1 88 ? -14.441 -3.009 -5.198 1.00 95.25 88 ARG A N 1
ATOM 683 C CA . ARG A 1 88 ? -13.820 -3.824 -4.145 1.00 95.25 88 ARG A CA 1
ATOM 684 C C . ARG A 1 88 ? -13.035 -2.970 -3.155 1.00 95.25 88 ARG A C 1
ATOM 686 O O . ARG A 1 88 ? -13.107 -3.224 -1.957 1.00 95.25 88 ARG A O 1
ATOM 693 N N . ALA A 1 89 ? -12.299 -1.979 -3.651 1.00 94.69 89 ALA A N 1
ATOM 694 C CA . ALA A 1 89 ? -11.570 -1.040 -2.814 1.00 94.69 89 ALA A CA 1
ATOM 695 C C . ALA A 1 89 ? -12.523 -0.151 -2.006 1.00 94.69 89 ALA A C 1
ATOM 697 O O . ALA A 1 89 ? -12.319 -0.004 -0.813 1.00 94.69 89 ALA A O 1
ATOM 698 N N . GLU A 1 90 ? -13.605 0.344 -2.606 1.00 90.69 90 GLU A N 1
ATOM 699 C CA . GLU A 1 90 ? -14.647 1.117 -1.916 1.00 90.69 90 GLU A CA 1
ATOM 700 C C . GLU A 1 90 ? -15.300 0.316 -0.778 1.00 90.69 90 GLU A C 1
ATOM 702 O O . GLU A 1 90 ? -15.378 0.785 0.356 1.00 90.69 90 GLU A O 1
ATOM 707 N N . ALA A 1 91 ? -15.684 -0.938 -1.040 1.00 91.81 91 ALA A N 1
ATOM 708 C CA . ALA A 1 91 ? -16.220 -1.817 -0.002 1.00 91.81 91 ALA A CA 1
ATOM 709 C C . ALA A 1 91 ? -15.221 -2.044 1.148 1.00 91.81 91 ALA A C 1
ATOM 711 O O . ALA A 1 91 ? -15.620 -2.073 2.311 1.00 91.81 91 ALA A O 1
ATOM 712 N N . PHE A 1 92 ? -13.927 -2.179 0.834 1.00 94.56 92 PHE A N 1
ATOM 713 C CA . PHE A 1 92 ? -12.878 -2.257 1.850 1.00 94.56 92 PHE A CA 1
ATOM 714 C C . PHE A 1 92 ? -12.757 -0.941 2.629 1.00 94.56 92 PHE A C 1
ATOM 716 O O . PHE A 1 92 ? -12.707 -0.968 3.854 1.00 94.56 92 PHE A O 1
ATOM 723 N N . ALA A 1 93 ? -12.734 0.199 1.937 1.00 93.12 93 ALA A N 1
ATOM 724 C CA . ALA A 1 93 ? -12.537 1.514 2.536 1.00 93.12 93 ALA A CA 1
ATOM 725 C C . ALA A 1 93 ? -13.588 1.809 3.610 1.00 93.12 93 ALA A C 1
ATOM 727 O O . ALA A 1 93 ? -13.256 2.350 4.657 1.00 93.12 93 ALA A O 1
ATOM 728 N N . PHE A 1 94 ? -14.842 1.408 3.388 1.00 91.88 94 PHE A N 1
ATOM 729 C CA . PHE A 1 94 ? -15.921 1.617 4.355 1.00 91.88 94 PHE A CA 1
ATOM 730 C C . PHE A 1 94 ? -15.830 0.729 5.599 1.00 91.88 94 PHE A C 1
ATOM 732 O O . PHE A 1 94 ? -16.212 1.150 6.690 1.00 91.88 94 PHE A O 1
ATOM 739 N N . ASP A 1 95 ? -15.342 -0.501 5.451 1.00 92.81 95 ASP A N 1
ATOM 740 C CA . ASP A 1 95 ? -15.397 -1.513 6.508 1.00 92.81 95 ASP A CA 1
ATOM 741 C C . ASP A 1 95 ? -14.077 -1.646 7.294 1.00 92.81 95 ASP A C 1
ATOM 743 O O . ASP A 1 95 ? -14.039 -2.367 8.294 1.00 92.81 95 ASP A O 1
ATOM 747 N N . GLU A 1 96 ? -12.987 -0.987 6.885 1.00 92.31 96 GLU A N 1
ATOM 748 C CA . GLU A 1 96 ? -11.651 -1.240 7.454 1.00 92.31 96 GLU A CA 1
ATOM 749 C C . GLU A 1 96 ? -11.500 -0.851 8.930 1.00 92.31 96 GLU A C 1
ATOM 751 O O . GLU A 1 96 ? -10.722 -1.480 9.647 1.00 92.31 96 GLU A O 1
ATOM 756 N N . LEU A 1 97 ? -12.284 0.124 9.406 1.00 94.06 97 LEU A N 1
ATOM 757 C CA . LEU A 1 97 ? -12.357 0.469 10.830 1.00 94.06 97 LEU A CA 1
ATOM 758 C C . LEU A 1 97 ? -13.295 -0.456 11.619 1.00 94.06 97 LEU A C 1
ATOM 760 O O . LEU A 1 97 ? -13.221 -0.516 12.845 1.00 94.06 97 LEU A O 1
ATOM 764 N N . ALA A 1 98 ? -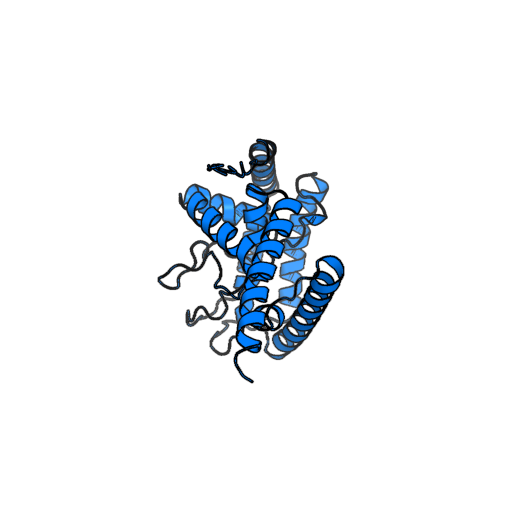14.179 -1.182 10.934 1.00 93.56 98 ALA A N 1
ATOM 765 C CA . ALA A 1 98 ? -15.164 -2.057 11.557 1.00 93.56 98 ALA A CA 1
ATOM 766 C C . ALA A 1 98 ? -14.660 -3.499 11.703 1.00 93.56 98 ALA A C 1
ATOM 768 O O . ALA A 1 98 ? -15.050 -4.192 12.641 1.00 93.56 98 ALA A O 1
ATOM 769 N N . ARG A 1 99 ? -13.816 -3.985 10.784 1.00 93.12 99 ARG A N 1
ATOM 770 C CA . ARG A 1 99 ? -13.312 -5.365 10.823 1.00 93.12 99 ARG A CA 1
ATOM 771 C C . ARG A 1 99 ? -12.034 -5.574 10.007 1.00 93.12 99 ARG A C 1
ATOM 773 O O . ARG A 1 99 ? -11.849 -4.943 8.968 1.00 93.12 99 ARG A O 1
ATOM 780 N N . PRO A 1 100 ? -11.183 -6.543 10.391 1.00 91.94 100 PRO A N 1
ATOM 781 C CA . PRO A 1 100 ? -10.087 -6.987 9.540 1.00 91.94 100 PRO A CA 1
ATOM 782 C C . PRO A 1 100 ? -10.611 -7.634 8.257 1.00 91.94 100 PRO A C 1
ATOM 784 O O . PRO A 1 100 ? -11.484 -8.500 8.289 1.00 91.94 100 PRO A O 1
ATOM 787 N N . MET A 1 101 ? -10.031 -7.254 7.124 1.00 92.56 101 MET A N 1
ATOM 788 C CA . MET A 1 101 ? -10.346 -7.819 5.812 1.00 92.56 101 MET A CA 1
ATOM 789 C C . MET A 1 101 ? -9.071 -8.223 5.077 1.00 92.56 101 MET A C 1
ATOM 791 O O . MET A 1 101 ? -7.968 -7.852 5.475 1.00 92.56 101 MET A O 1
ATOM 795 N N . LYS A 1 102 ? -9.224 -9.002 4.005 1.00 94.31 102 LYS A N 1
ATOM 796 C CA . LYS A 1 102 ? -8.154 -9.255 3.036 1.00 94.31 102 LYS A CA 1
ATOM 797 C C . LYS A 1 102 ? -8.034 -8.084 2.062 1.00 94.31 102 LYS A C 1
ATOM 799 O O . LYS A 1 102 ? -8.989 -7.339 1.865 1.00 94.31 102 LYS A O 1
ATOM 804 N N . CYS A 1 103 ? -6.863 -7.946 1.446 1.00 95.94 103 CYS A N 1
ATOM 805 C CA . CYS A 1 103 ? -6.594 -6.922 0.442 1.00 95.94 103 CYS A CA 1
ATOM 806 C C . CYS A 1 103 ? -7.668 -6.956 -0.667 1.00 95.94 103 CYS A C 1
ATOM 808 O O . CYS A 1 103 ? -7.944 -8.034 -1.206 1.00 95.94 103 CYS A O 1
ATOM 810 N N . PRO A 1 104 ? -8.234 -5.806 -1.075 1.00 96.38 104 PRO A N 1
ATOM 811 C CA . PRO A 1 104 ? -9.279 -5.769 -2.094 1.00 96.38 104 PRO A CA 1
ATOM 812 C C . PRO A 1 104 ? -8.781 -6.158 -3.488 1.00 96.38 104 PRO A C 1
ATOM 814 O O . PRO A 1 104 ? -9.600 -6.329 -4.381 1.00 96.38 104 PRO A O 1
ATOM 817 N N . MET A 1 105 ? -7.473 -6.330 -3.683 1.00 97.31 105 MET A N 1
ATOM 818 C CA . MET A 1 105 ? -6.884 -6.799 -4.939 1.00 97.31 105 MET A CA 1
ATOM 819 C C . MET A 1 105 ? -6.676 -8.327 -4.983 1.00 97.31 105 MET A C 1
ATOM 821 O O . MET A 1 105 ? -6.306 -8.856 -6.029 1.00 97.31 105 MET A O 1
ATOM 825 N N . LEU A 1 106 ? -6.900 -9.044 -3.871 1.00 97.00 106 LEU A N 1
ATOM 826 C CA . LEU A 1 106 ? -6.722 -10.499 -3.770 1.00 97.00 106 LEU A CA 1
ATOM 827 C C . LEU A 1 106 ? -7.938 -11.248 -4.328 1.00 97.00 106 LEU A C 1
ATOM 829 O O . LEU A 1 106 ? -9.026 -11.176 -3.768 1.00 97.00 106 LEU A O 1
ATOM 833 N N . GLU A 1 107 ? -7.782 -11.966 -5.425 1.00 95.75 107 GLU A N 1
ATOM 834 C CA . GLU A 1 107 ? -8.831 -12.754 -6.067 1.00 95.75 107 GLU A CA 1
ATOM 835 C C . GLU A 1 107 ? -9.146 -14.049 -5.302 1.00 95.75 107 GLU A C 1
ATOM 837 O O . GLU A 1 107 ? -8.397 -14.491 -4.429 1.00 95.75 107 GLU A O 1
ATOM 842 N N . ALA A 1 108 ? -10.295 -14.654 -5.618 1.00 93.69 108 ALA A N 1
ATOM 843 C CA . ALA A 1 108 ? -10.786 -15.852 -4.934 1.00 93.69 108 ALA A CA 1
ATOM 844 C C . ALA A 1 108 ? -9.861 -17.071 -5.108 1.00 93.69 108 ALA A C 1
ATOM 846 O O . ALA A 1 108 ? -9.840 -17.953 -4.256 1.00 93.69 108 ALA A O 1
ATOM 847 N N . ASP A 1 109 ? -9.080 -17.104 -6.189 1.00 94.50 109 ASP A N 1
ATOM 848 C CA . ASP A 1 109 ? -8.070 -18.130 -6.460 1.00 94.50 109 ASP A CA 1
ATOM 849 C C . ASP A 1 109 ? -6.721 -17.860 -5.758 1.00 94.50 109 ASP A C 1
ATOM 851 O O . ASP A 1 109 ? -5.754 -18.591 -5.967 1.00 94.50 109 ASP A O 1
ATOM 855 N N . GLY A 1 110 ? -6.643 -16.812 -4.931 1.00 93.56 110 GLY A N 1
ATOM 856 C CA . GLY A 1 110 ? -5.441 -16.425 -4.196 1.00 93.56 110 GLY A CA 1
ATOM 857 C C . GLY A 1 110 ? -4.439 -15.591 -4.999 1.00 93.56 110 GLY A C 1
ATOM 858 O O . GLY A 1 110 ? -3.382 -15.248 -4.464 1.00 93.56 110 GLY A O 1
ATOM 859 N N . ARG A 1 111 ? -4.739 -15.229 -6.254 1.00 94.38 111 ARG A N 1
ATOM 860 C CA . ARG A 1 111 ? -3.881 -14.351 -7.068 1.00 94.38 111 ARG A CA 1
ATOM 861 C C . ARG A 1 111 ? -4.199 -12.877 -6.836 1.00 94.38 111 ARG A C 1
ATOM 863 O O . ARG A 1 111 ? -5.257 -12.517 -6.337 1.00 94.38 111 ARG A O 1
ATOM 870 N N . CYS A 1 112 ? -3.256 -11.999 -7.161 1.00 95.75 112 CYS A N 1
ATOM 871 C CA . CYS A 1 112 ? -3.453 -10.554 -7.062 1.00 95.75 112 CYS A CA 1
ATOM 872 C C . CYS A 1 112 ? -3.766 -9.977 -8.443 1.00 95.75 112 CYS A C 1
ATOM 874 O O . CYS A 1 112 ? -2.956 -10.121 -9.359 1.00 95.75 112 CYS A O 1
ATOM 876 N N . MET A 1 113 ? -4.879 -9.254 -8.573 1.00 96.62 113 MET A N 1
ATOM 877 C CA . MET A 1 113 ? -5.289 -8.670 -9.857 1.00 96.62 113 MET A CA 1
ATOM 878 C C . MET A 1 113 ? -4.315 -7.609 -10.389 1.00 96.62 113 MET A C 1
ATOM 880 O O . MET A 1 113 ? -4.321 -7.321 -11.578 1.00 96.62 113 MET A O 1
ATOM 884 N N . ILE A 1 114 ? -3.481 -7.023 -9.521 1.00 97.56 114 ILE A N 1
ATOM 885 C CA . ILE A 1 114 ? -2.463 -6.020 -9.876 1.00 97.56 114 ILE A CA 1
ATOM 886 C C . ILE A 1 114 ? -1.044 -6.552 -9.652 1.00 97.56 114 ILE A C 1
ATOM 888 O O . ILE A 1 114 ? -0.134 -5.765 -9.421 1.00 97.56 114 ILE A O 1
ATOM 892 N N . TYR A 1 115 ? -0.828 -7.874 -9.672 1.00 95.69 115 TYR A N 1
ATOM 893 C CA . TYR A 1 115 ? 0.464 -8.466 -9.299 1.00 95.69 115 TYR A CA 1
ATOM 894 C C . TYR A 1 115 ? 1.650 -7.836 -10.045 1.00 95.69 115 TYR A C 1
ATOM 896 O O . TYR A 1 115 ? 2.641 -7.478 -9.410 1.00 95.69 115 TYR A O 1
ATOM 904 N N . GLU A 1 116 ? 1.528 -7.626 -11.357 1.00 95.69 116 GLU A N 1
ATOM 905 C CA . GLU A 1 116 ? 2.586 -7.056 -12.207 1.00 95.69 116 GLU A CA 1
ATOM 906 C C . GLU A 1 116 ? 2.950 -5.612 -11.843 1.00 95.69 116 GLU A C 1
ATOM 908 O O . GLU A 1 116 ? 4.111 -5.207 -11.914 1.00 95.69 116 GLU A O 1
ATOM 913 N N . VAL A 1 117 ? 1.968 -4.842 -11.376 1.00 97.44 117 VAL A N 1
ATOM 914 C CA . VAL A 1 117 ? 2.096 -3.419 -11.030 1.00 97.44 117 VAL A CA 1
ATOM 915 C C . VAL A 1 117 ? 1.920 -3.170 -9.531 1.00 97.44 117 VAL A C 1
ATOM 917 O O . VAL A 1 117 ? 1.636 -2.055 -9.115 1.00 97.44 117 VAL A O 1
ATOM 920 N N . ARG A 1 118 ? 2.105 -4.205 -8.700 1.00 96.75 118 ARG A N 1
ATOM 921 C CA . ARG A 1 118 ? 1.952 -4.104 -7.243 1.00 96.75 118 ARG A CA 1
ATOM 922 C C . ARG A 1 118 ? 2.918 -3.059 -6.654 1.00 96.75 118 ARG A C 1
ATOM 924 O O . ARG A 1 118 ? 4.047 -2.974 -7.152 1.00 96.75 118 ARG A O 1
ATOM 931 N N . PRO A 1 119 ? 2.526 -2.332 -5.591 1.00 97.31 119 PRO A N 1
ATOM 932 C CA . PRO A 1 119 ? 3.380 -1.324 -4.965 1.00 97.31 119 PRO A CA 1
ATOM 933 C C . PRO A 1 119 ? 4.697 -1.890 -4.424 1.00 97.31 119 PRO A C 1
ATOM 935 O O . PRO A 1 119 ? 4.784 -3.078 -4.083 1.00 97.31 119 PRO A O 1
ATOM 938 N N . LEU A 1 120 ? 5.701 -1.028 -4.271 1.00 97.50 120 LEU A N 1
ATOM 939 C CA . LEU A 1 120 ? 7.020 -1.352 -3.733 1.00 97.50 120 LEU A CA 1
ATOM 940 C C . LEU A 1 120 ? 6.913 -2.040 -2.370 1.00 97.50 120 LEU A C 1
ATOM 942 O O . LEU A 1 120 ? 7.552 -3.070 -2.161 1.00 97.50 120 LEU A O 1
ATOM 946 N N . THR A 1 121 ? 6.032 -1.549 -1.495 1.00 95.56 121 THR A N 1
ATOM 947 C CA . THR A 1 121 ? 5.736 -2.134 -0.177 1.00 95.56 121 THR A CA 1
ATOM 948 C C . THR A 1 121 ? 5.416 -3.631 -0.269 1.00 95.56 121 THR A C 1
ATOM 950 O O . THR A 1 121 ? 5.918 -4.432 0.519 1.00 95.56 121 THR A O 1
ATOM 953 N N . CYS A 1 122 ? 4.637 -4.047 -1.274 1.00 95.75 122 CYS A N 1
ATOM 954 C CA . CYS A 1 122 ? 4.328 -5.459 -1.506 1.00 95.75 122 CYS A CA 1
ATOM 955 C C . CYS A 1 122 ? 5.513 -6.240 -2.087 1.00 95.75 122 CYS A C 1
ATOM 957 O O . CYS A 1 122 ? 5.645 -7.432 -1.812 1.00 95.75 122 CYS A O 1
ATOM 959 N N . ARG A 1 123 ? 6.354 -5.604 -2.913 1.00 95.69 123 ARG A N 1
ATOM 960 C CA . ARG A 1 123 ? 7.530 -6.241 -3.534 1.00 95.69 123 ARG A CA 1
ATOM 961 C C . ARG A 1 123 ? 8.599 -6.569 -2.499 1.00 95.69 123 ARG A C 1
ATOM 963 O O . ARG A 1 123 ? 9.157 -7.657 -2.544 1.00 95.69 123 ARG A O 1
ATOM 970 N N . ILE A 1 124 ? 8.834 -5.667 -1.549 1.00 95.62 124 ILE A N 1
ATOM 971 C CA . ILE A 1 124 ? 9.921 -5.803 -0.573 1.00 95.62 124 ILE A CA 1
ATOM 972 C C . ILE A 1 124 ? 9.526 -6.562 0.698 1.00 95.62 124 ILE A C 1
ATOM 974 O O . ILE A 1 124 ? 10.404 -6.882 1.494 1.00 95.62 124 ILE A O 1
ATOM 978 N N . PHE A 1 125 ? 8.238 -6.859 0.916 1.00 94.81 125 PHE A N 1
ATOM 979 C CA . PHE A 1 125 ? 7.759 -7.455 2.172 1.00 94.81 125 PHE A CA 1
ATOM 980 C C . PHE A 1 125 ? 8.501 -8.749 2.547 1.00 94.81 125 PHE A C 1
ATOM 982 O O . PHE A 1 125 ? 8.910 -8.919 3.692 1.00 94.81 125 PHE A O 1
ATOM 989 N N . GLY A 1 126 ? 8.725 -9.639 1.574 1.00 94.44 126 GLY A N 1
ATOM 990 C CA . GLY A 1 126 ? 9.476 -10.882 1.786 1.00 94.44 126 GLY A CA 1
ATOM 991 C C . GLY A 1 126 ? 10.962 -10.669 2.101 1.00 94.44 126 GLY A C 1
ATOM 992 O O . GLY A 1 126 ? 11.590 -11.534 2.698 1.00 94.44 126 GLY A O 1
ATOM 993 N N . HIS A 1 127 ? 11.520 -9.508 1.751 1.00 95.00 127 HIS A N 1
ATOM 994 C CA . HIS A 1 127 ? 12.926 -9.156 1.972 1.00 95.00 127 HIS A CA 1
ATOM 995 C C . HIS A 1 127 ? 13.171 -8.452 3.315 1.00 95.00 127 HIS A C 1
ATOM 997 O O . HIS A 1 127 ? 14.300 -8.035 3.598 1.00 95.00 127 HIS A O 1
ATOM 1003 N N . LEU A 1 128 ? 12.131 -8.265 4.135 1.00 94.31 128 LEU A N 1
ATOM 1004 C CA . LEU A 1 128 ? 12.282 -7.713 5.476 1.00 94.31 128 LEU A CA 1
ATOM 1005 C C . LEU A 1 128 ? 13.081 -8.678 6.349 1.00 94.31 128 LEU A C 1
ATOM 1007 O O . LEU A 1 128 ? 12.826 -9.877 6.369 1.00 94.31 128 LEU A O 1
ATOM 1011 N N . GLN A 1 129 ? 14.016 -8.140 7.126 1.00 93.06 129 GLN A N 1
ATOM 1012 C CA . GLN A 1 129 ? 14.681 -8.908 8.173 1.00 93.06 129 GLN A CA 1
ATOM 1013 C C . GLN A 1 129 ? 13.771 -8.973 9.403 1.00 93.06 129 GLN A C 1
ATOM 1015 O O . GLN A 1 129 ? 13.131 -7.977 9.749 1.00 93.06 129 GLN A O 1
ATOM 1020 N N . ALA A 1 130 ? 13.752 -10.103 10.112 1.00 93.69 130 ALA A N 1
ATOM 1021 C CA . ALA A 1 130 ? 12.889 -10.305 11.283 1.00 93.69 130 ALA A CA 1
ATOM 1022 C C . ALA A 1 130 ? 13.026 -9.193 12.344 1.00 93.69 130 ALA A C 1
ATOM 1024 O O . ALA A 1 130 ? 12.034 -8.739 12.916 1.00 93.69 130 ALA A O 1
ATOM 1025 N N . ALA A 1 131 ? 14.250 -8.703 12.573 1.00 93.50 131 ALA A N 1
ATOM 1026 C CA . ALA A 1 131 ? 14.504 -7.609 13.507 1.00 93.50 131 ALA A CA 1
ATOM 1027 C C . ALA A 1 131 ? 13.876 -6.282 13.047 1.00 93.50 131 ALA A C 1
ATOM 1029 O O . ALA A 1 131 ? 13.342 -5.539 13.872 1.00 93.50 131 ALA A O 1
ATOM 1030 N N . ASP A 1 132 ? 13.936 -5.978 11.750 1.00 93.50 132 ASP A N 1
ATOM 1031 C CA . ASP A 1 132 ? 13.383 -4.750 11.168 1.00 93.50 132 ASP A CA 1
ATOM 1032 C C . ASP A 1 132 ? 11.855 -4.811 11.164 1.00 93.50 132 ASP A C 1
ATOM 1034 O O . ASP A 1 132 ? 11.196 -3.884 11.636 1.00 93.50 132 ASP A O 1
ATOM 1038 N N . TYR A 1 133 ? 11.301 -5.955 10.750 1.00 94.88 133 TYR A N 1
ATOM 1039 C CA . TYR A 1 133 ? 9.876 -6.254 10.848 1.00 94.88 133 TYR A CA 1
ATOM 1040 C C . TYR A 1 133 ? 9.365 -6.079 12.284 1.00 94.88 133 TYR A C 1
ATOM 1042 O O . TYR A 1 133 ? 8.378 -5.383 12.506 1.00 94.88 133 TYR A O 1
ATOM 1050 N N . GLY A 1 134 ? 10.058 -6.647 13.278 1.00 95.81 134 GLY A N 1
ATOM 1051 C CA . GLY A 1 134 ? 9.643 -6.564 14.678 1.00 95.81 134 GLY A CA 1
ATOM 1052 C C . GLY A 1 134 ? 9.656 -5.136 15.232 1.00 95.81 134 GLY A C 1
ATOM 1053 O O . GLY A 1 134 ? 8.796 -4.784 16.042 1.00 95.81 134 GLY A O 1
ATOM 1054 N N . ARG A 1 135 ? 10.601 -4.289 14.795 1.00 94.62 135 ARG A N 1
ATOM 1055 C CA . ARG A 1 135 ? 10.603 -2.855 15.140 1.00 94.62 135 ARG A CA 1
ATOM 1056 C C . ARG A 1 135 ? 9.444 -2.123 14.466 1.00 94.62 135 ARG A C 1
ATOM 1058 O O . ARG A 1 135 ? 8.743 -1.377 15.148 1.00 94.62 135 ARG A O 1
ATOM 1065 N N . ASN A 1 136 ? 9.214 -2.378 13.178 1.00 92.94 136 ASN A N 1
ATOM 1066 C CA . ASN A 1 136 ? 8.119 -1.770 12.427 1.00 92.94 136 ASN A CA 1
ATOM 1067 C C . ASN A 1 136 ? 6.747 -2.146 13.008 1.00 92.94 136 ASN A C 1
ATOM 1069 O O . ASN A 1 136 ? 5.942 -1.266 13.287 1.00 92.94 136 ASN A O 1
ATOM 1073 N N . LEU A 1 137 ? 6.507 -3.429 13.296 1.00 95.31 137 LEU A N 1
ATOM 1074 C CA . LEU A 1 137 ? 5.248 -3.899 13.880 1.00 95.31 137 LEU A CA 1
ATOM 1075 C C . LEU A 1 137 ? 4.940 -3.197 15.210 1.00 95.31 137 LEU A C 1
ATOM 1077 O O . LEU A 1 137 ? 3.817 -2.754 15.435 1.00 95.31 137 LEU A O 1
ATOM 1081 N N . LYS A 1 138 ? 5.942 -3.036 16.085 1.00 96.62 138 LYS A N 1
ATOM 1082 C CA . LYS A 1 138 ? 5.773 -2.297 17.347 1.00 96.62 138 LYS A CA 1
ATOM 1083 C C . LYS A 1 138 ? 5.388 -0.835 17.111 1.00 96.62 138 LYS A C 1
ATOM 1085 O O . LYS A 1 138 ? 4.560 -0.303 17.850 1.00 96.62 138 LYS A O 1
ATOM 1090 N N . ALA A 1 139 ? 5.990 -0.187 16.114 1.00 95.44 139 ALA A N 1
ATOM 1091 C CA . ALA A 1 139 ? 5.671 1.191 15.756 1.00 95.44 139 ALA A CA 1
ATOM 1092 C C . ALA A 1 139 ? 4.244 1.315 15.194 1.00 95.44 139 ALA A C 1
ATOM 1094 O O . ALA A 1 139 ? 3.498 2.180 15.650 1.00 95.44 139 ALA A O 1
ATOM 1095 N N . VAL A 1 140 ? 3.847 0.410 14.294 1.00 93.31 140 VAL A N 1
ATOM 1096 C CA . VAL A 1 140 ? 2.499 0.349 13.708 1.00 93.31 140 VAL A CA 1
ATOM 1097 C C . VAL A 1 140 ? 1.440 0.133 14.786 1.00 93.31 140 VAL A C 1
ATOM 1099 O O . VAL A 1 140 ? 0.527 0.940 14.900 1.00 93.31 140 VAL A O 1
ATOM 1102 N N . LEU A 1 141 ? 1.590 -0.870 15.658 1.00 96.19 141 LEU A N 1
ATOM 1103 C CA . LEU A 1 141 ? 0.619 -1.122 16.733 1.00 96.19 141 LEU A CA 1
ATOM 1104 C C . LEU A 1 141 ? 0.492 0.071 17.692 1.00 96.19 141 LEU A C 1
ATOM 1106 O O . LEU A 1 141 ? -0.601 0.404 18.148 1.00 96.19 141 LEU A O 1
ATOM 1110 N N . LYS A 1 142 ? 1.601 0.767 17.976 1.00 97.56 142 LYS A N 1
ATOM 1111 C CA . LYS A 1 142 ? 1.569 2.003 18.767 1.00 97.56 142 LYS A CA 1
ATOM 1112 C C . LYS A 1 142 ? 0.801 3.120 18.049 1.00 97.56 142 LYS A C 1
ATOM 1114 O O . LYS A 1 142 ? 0.044 3.837 18.701 1.00 97.56 142 LYS A O 1
ATOM 1119 N N . ALA A 1 143 ? 0.999 3.280 16.740 1.00 95.50 143 ALA A N 1
ATOM 1120 C CA . ALA A 1 143 ? 0.277 4.260 15.933 1.00 95.50 143 ALA A CA 1
ATOM 1121 C C . ALA A 1 143 ? -1.223 3.930 15.849 1.00 95.50 143 ALA A C 1
ATOM 1123 O O . ALA A 1 143 ? -2.039 4.817 16.087 1.00 95.50 143 ALA A O 1
ATOM 1124 N N . ASN A 1 144 ? -1.581 2.661 15.633 1.00 95.50 144 ASN A N 1
ATOM 1125 C CA . ASN A 1 144 ? -2.968 2.192 15.588 1.00 95.50 144 ASN A CA 1
ATOM 1126 C C . ASN A 1 144 ? -3.706 2.478 16.897 1.00 95.50 144 ASN A C 1
ATOM 1128 O O . ASN A 1 144 ? -4.799 3.036 16.874 1.00 95.50 144 ASN A O 1
ATOM 1132 N N . ARG A 1 145 ? -3.096 2.160 18.048 1.00 97.94 145 ARG A N 1
ATOM 1133 C CA . ARG A 1 145 ? -3.676 2.468 19.368 1.00 97.94 145 ARG A CA 1
ATOM 1134 C C . ARG A 1 145 ? -3.889 3.965 19.554 1.00 97.94 145 ARG A C 1
ATOM 1136 O O . ARG A 1 145 ? -4.966 4.381 19.956 1.00 97.94 145 ARG A O 1
ATOM 1143 N N . ARG A 1 146 ? -2.901 4.786 19.178 1.00 97.88 146 ARG A N 1
ATOM 1144 C CA . ARG A 1 146 ? -3.028 6.249 19.240 1.00 97.88 146 ARG A CA 1
ATOM 1145 C C . ARG A 1 146 ? -4.161 6.767 18.346 1.00 97.88 146 ARG A C 1
ATOM 1147 O O . ARG A 1 146 ? -4.879 7.672 18.761 1.00 97.88 146 ARG A O 1
ATOM 1154 N N . ALA A 1 147 ? -4.312 6.223 17.140 1.00 95.38 147 ALA A N 1
ATOM 1155 C CA . ALA A 1 147 ? -5.404 6.581 16.240 1.00 95.38 147 ALA A CA 1
ATOM 1156 C C . ALA A 1 147 ? -6.765 6.156 16.817 1.00 95.38 147 ALA A C 1
ATOM 1158 O O . ALA A 1 147 ? -7.708 6.943 16.800 1.00 95.38 147 ALA A O 1
ATOM 1159 N N . ALA A 1 148 ? -6.856 4.961 17.408 1.00 97.00 148 ALA A N 1
ATOM 1160 C CA . ALA A 1 148 ? -8.058 4.491 18.093 1.00 97.00 148 ALA A CA 1
ATOM 1161 C C . ALA A 1 148 ? -8.437 5.393 19.281 1.00 97.00 148 ALA A C 1
ATOM 1163 O O . ALA A 1 148 ? -9.601 5.768 19.409 1.00 97.00 148 ALA A O 1
ATOM 1164 N N . ASP A 1 149 ? -7.460 5.819 20.091 1.00 97.88 149 ASP A N 1
ATOM 1165 C CA . ASP A 1 149 ? -7.676 6.765 21.194 1.00 97.88 149 ASP A CA 1
ATOM 1166 C C . ASP A 1 149 ? -8.210 8.114 20.686 1.00 97.88 149 ASP A C 1
ATOM 1168 O O . ASP A 1 149 ? -9.101 8.712 21.293 1.00 97.88 149 ASP A O 1
ATOM 1172 N N . GLN A 1 150 ? -7.682 8.606 19.560 1.00 97.50 150 GLN A N 1
ATOM 1173 C CA . GLN A 1 150 ? -8.167 9.831 18.922 1.00 97.50 150 GLN A CA 1
ATOM 1174 C C . GLN A 1 150 ? -9.597 9.667 18.401 1.00 97.50 150 GLN A C 1
ATOM 1176 O O . GLN A 1 150 ? -10.424 10.546 18.636 1.00 97.50 150 GLN A O 1
ATOM 1181 N N . ILE A 1 151 ? -9.907 8.544 17.752 1.00 96.56 151 ILE A N 1
ATOM 1182 C CA . ILE A 1 151 ? -11.251 8.253 17.244 1.00 96.56 151 ILE A CA 1
ATOM 1183 C C . ILE A 1 151 ? -12.264 8.189 18.392 1.00 96.56 151 ILE A C 1
ATOM 1185 O O . ILE A 1 151 ? -13.313 8.830 18.320 1.00 96.56 151 ILE A O 1
ATOM 1189 N N . LEU A 1 152 ? -11.919 7.516 19.490 1.00 96.50 152 LEU A N 1
ATOM 1190 C CA . LEU A 1 152 ? -12.749 7.482 20.690 1.00 96.50 152 LEU A CA 1
ATOM 1191 C C . LEU A 1 152 ? -12.959 8.888 21.263 1.0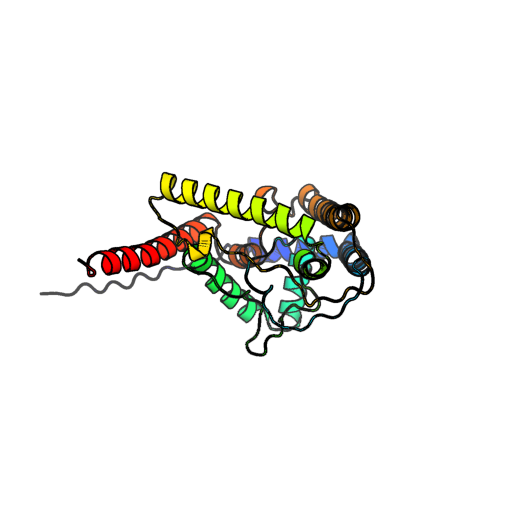0 96.50 152 LEU A C 1
ATOM 1193 O O . LEU A 1 152 ? -14.090 9.289 21.530 1.00 96.50 152 LEU A O 1
ATOM 1197 N N . LYS A 1 153 ? -11.881 9.661 21.421 1.00 97.50 153 LYS A N 1
ATOM 1198 C CA . LYS A 1 153 ? -11.933 11.003 22.012 1.00 97.50 153 LYS A CA 1
ATOM 1199 C C . LYS A 1 153 ? -12.756 11.994 21.184 1.00 97.50 153 LYS A C 1
ATOM 1201 O O . LYS A 1 153 ? -13.453 12.822 21.763 1.00 97.50 153 LYS A O 1
ATOM 1206 N N . HIS A 1 154 ? -12.622 11.961 19.861 1.00 96.56 154 HIS A N 1
ATOM 1207 C CA . HIS A 1 154 ? -13.208 12.968 18.973 1.00 96.56 154 HIS A CA 1
ATOM 1208 C C . HIS A 1 154 ? -14.574 12.569 18.414 1.00 96.56 154 HIS A C 1
ATOM 1210 O O . HIS A 1 154 ? -15.375 13.451 18.117 1.00 96.56 154 HIS A O 1
ATOM 1216 N N . HIS A 1 155 ? -14.856 11.268 18.308 1.00 95.19 155 HIS A N 1
ATOM 1217 C CA . HIS A 1 155 ? -16.073 10.763 17.669 1.00 95.19 155 HIS A CA 1
ATOM 1218 C C . HIS A 1 155 ? -16.895 9.826 18.563 1.00 95.19 155 HIS A C 1
ATOM 1220 O O . HIS A 1 155 ? -17.981 9.417 18.165 1.00 95.19 155 HIS A O 1
ATOM 1226 N N . GLY A 1 156 ? -16.413 9.471 19.761 1.00 95.44 156 GLY A N 1
ATOM 1227 C CA . GLY A 1 156 ? -17.124 8.566 20.672 1.00 95.44 156 GLY A CA 1
ATOM 1228 C C . GLY A 1 156 ? -17.219 7.122 20.168 1.00 95.44 156 GLY A C 1
ATOM 1229 O O . GLY A 1 156 ? -18.023 6.350 20.684 1.00 95.44 156 GLY A O 1
ATOM 1230 N N . VAL A 1 157 ? -16.423 6.751 19.160 1.00 95.62 157 VAL A N 1
ATOM 1231 C CA . VAL A 1 157 ? -16.452 5.420 18.540 1.00 95.62 157 VAL A CA 1
ATOM 1232 C C . VAL A 1 157 ? -15.346 4.546 19.123 1.00 95.62 157 VAL A C 1
ATOM 1234 O O . VAL A 1 157 ? -14.172 4.912 19.090 1.00 95.62 157 VAL A O 1
ATOM 1237 N N . VAL A 1 158 ? -15.709 3.364 19.622 1.00 95.31 158 VAL A N 1
ATOM 1238 C CA . VAL A 1 158 ? -14.748 2.353 20.086 1.00 95.31 158 VAL A CA 1
ATOM 1239 C C . VAL A 1 158 ? -14.434 1.407 18.932 1.00 95.31 158 VAL A C 1
ATOM 1241 O O . VAL A 1 158 ? -15.311 0.685 18.458 1.00 95.31 158 VAL A O 1
ATOM 1244 N N . LEU A 1 159 ? -13.178 1.390 18.483 1.00 95.88 159 LEU A N 1
ATOM 1245 C CA . LEU A 1 159 ? -12.746 0.451 17.449 1.00 95.88 159 LEU A CA 1
ATOM 1246 C C . LEU A 1 159 ? -12.553 -0.964 18.022 1.00 95.88 159 LEU A C 1
ATOM 1248 O O . LEU A 1 159 ? -12.036 -1.106 19.134 1.00 95.88 159 LEU A O 1
ATOM 1252 N N . PRO A 1 160 ? -12.894 -2.029 17.273 1.00 95.56 160 PRO A N 1
ATOM 1253 C CA . PRO A 1 160 ? -12.652 -3.397 17.719 1.00 95.56 160 PRO A CA 1
ATOM 1254 C C . PRO A 1 160 ? -11.162 -3.683 17.933 1.00 95.56 160 PRO A C 1
ATOM 1256 O O . PRO A 1 160 ? -10.330 -3.344 17.090 1.00 95.56 160 PRO A O 1
ATOM 1259 N N . THR A 1 161 ? -10.819 -4.419 18.996 1.00 95.31 161 THR A N 1
ATOM 1260 C CA . THR A 1 161 ? -9.429 -4.832 19.274 1.00 95.31 161 THR A CA 1
ATOM 1261 C C . THR A 1 161 ? -8.797 -5.560 18.090 1.00 95.31 161 THR A C 1
ATOM 1263 O O . THR A 1 161 ? -7.630 -5.340 17.796 1.00 95.31 161 THR A O 1
ATOM 1266 N N . ALA A 1 162 ? -9.566 -6.367 17.354 1.00 94.62 162 ALA A N 1
ATOM 1267 C CA . ALA A 1 162 ? -9.076 -7.069 16.168 1.00 94.62 162 ALA A CA 1
ATOM 1268 C C . ALA A 1 162 ? -8.619 -6.128 15.034 1.00 94.62 162 ALA A C 1
ATOM 1270 O O . ALA A 1 162 ? -7.781 -6.525 14.229 1.00 94.62 162 ALA A O 1
ATOM 1271 N N . VAL A 1 163 ? -9.163 -4.907 14.960 1.00 94.81 163 VAL A N 1
ATOM 1272 C CA . VAL A 1 163 ? -8.738 -3.861 14.014 1.00 94.81 163 VAL A CA 1
ATOM 1273 C C . VAL A 1 163 ? -7.506 -3.136 14.554 1.00 94.81 163 VAL A C 1
ATOM 1275 O O . VAL A 1 163 ? -6.515 -3.003 13.843 1.00 94.81 163 VAL A O 1
ATOM 1278 N N . VAL A 1 164 ? -7.537 -2.717 15.823 1.00 96.25 164 VAL A N 1
ATOM 1279 C CA . VAL A 1 164 ? -6.446 -1.951 16.455 1.00 96.25 164 VAL A CA 1
ATOM 1280 C C . VAL A 1 164 ? -5.156 -2.772 16.561 1.00 96.25 164 VAL A C 1
ATOM 1282 O O . VAL A 1 164 ? -4.071 -2.277 16.257 1.00 96.25 164 VAL A O 1
ATOM 1285 N N . GLU A 1 165 ? -5.279 -4.040 16.950 1.00 95.44 165 GLU A N 1
ATOM 1286 C CA . GLU A 1 165 ? -4.171 -4.980 17.166 1.00 95.44 165 GLU A CA 1
ATOM 1287 C C . GLU A 1 165 ? -3.855 -5.831 15.930 1.00 95.44 165 GLU A C 1
ATOM 1289 O O . GLU A 1 165 ? -3.152 -6.841 16.019 1.00 95.44 165 GLU A O 1
ATOM 1294 N N . LYS A 1 166 ? -4.397 -5.458 14.767 1.00 93.06 166 LYS A N 1
ATOM 1295 C CA . LYS A 1 166 ? -4.147 -6.178 13.525 1.00 93.06 166 LYS A CA 1
ATOM 1296 C C . LYS A 1 166 ? -2.651 -6.191 13.214 1.00 93.06 166 LYS A C 1
ATOM 1298 O O . LYS A 1 166 ? -1.972 -5.168 13.268 1.00 93.06 166 LYS A O 1
ATOM 1303 N N . ALA A 1 167 ? -2.152 -7.374 12.871 1.00 92.88 167 ALA A N 1
ATOM 1304 C CA . ALA A 1 167 ? -0.763 -7.589 12.512 1.00 92.88 167 ALA A CA 1
ATOM 1305 C C . ALA A 1 167 ? -0.675 -8.509 11.296 1.00 92.88 167 ALA A C 1
ATOM 1307 O O . ALA A 1 167 ? -1.239 -9.606 11.281 1.00 92.88 167 ALA A O 1
ATOM 1308 N N . ILE A 1 168 ? 0.082 -8.082 10.290 1.00 92.56 168 ILE A N 1
ATOM 1309 C CA . ILE A 1 168 ? 0.508 -8.965 9.207 1.00 92.56 168 ILE A CA 1
ATOM 1310 C C . ILE A 1 168 ? 1.701 -9.770 9.718 1.00 92.56 168 ILE A C 1
ATOM 1312 O O . ILE A 1 168 ? 2.695 -9.137 10.068 1.00 92.56 168 ILE A O 1
ATOM 1316 N N . PRO A 1 169 ? 1.659 -11.114 9.766 1.00 92.56 169 PRO A N 1
ATOM 1317 C CA . PRO A 1 169 ? 2.752 -11.917 10.313 1.00 92.56 169 PRO A CA 1
ATOM 1318 C C . PRO A 1 169 ? 4.034 -11.783 9.483 1.00 92.56 169 PRO A C 1
ATOM 1320 O O . PRO A 1 169 ? 3.981 -11.593 8.265 1.00 92.56 169 PRO A O 1
ATOM 1323 N N . TYR A 1 170 ? 5.187 -11.923 10.142 1.00 95.25 170 TYR A N 1
ATOM 1324 C CA . TYR A 1 170 ? 6.479 -12.022 9.465 1.00 95.25 170 TYR A CA 1
ATOM 1325 C C . TYR A 1 170 ? 6.467 -13.178 8.458 1.00 95.25 170 TYR A C 1
ATOM 1327 O O . TYR A 1 170 ? 5.900 -14.240 8.723 1.00 95.25 170 TYR A O 1
ATOM 1335 N N . CYS A 1 171 ? 7.092 -12.986 7.296 1.00 94.81 171 CYS A N 1
ATOM 1336 C CA . CYS A 1 171 ? 7.154 -14.037 6.291 1.00 94.81 171 CYS A CA 1
ATOM 1337 C C . CYS A 1 171 ? 8.315 -14.996 6.574 1.00 94.81 171 CYS A C 1
ATOM 1339 O O . CYS A 1 171 ? 9.457 -14.710 6.234 1.00 94.81 171 CYS A O 1
ATOM 1341 N N . GLU A 1 172 ? 8.016 -16.163 7.143 1.00 93.81 172 GLU A N 1
ATOM 1342 C CA . GLU A 1 172 ? 9.026 -17.208 7.381 1.00 93.81 172 GLU A CA 1
ATOM 1343 C C . GLU A 1 172 ? 9.314 -18.078 6.147 1.00 93.81 172 GLU A C 1
ATOM 1345 O O . GLU A 1 172 ? 10.296 -18.811 6.115 1.00 93.81 172 GLU A O 1
ATOM 1350 N N . SER A 1 173 ? 8.456 -18.023 5.123 1.00 93.88 173 SER A N 1
ATOM 1351 C CA . SER A 1 173 ? 8.528 -18.921 3.960 1.00 93.88 173 SER A CA 1
ATOM 1352 C C . SER A 1 173 ? 9.113 -18.284 2.701 1.00 93.88 173 SER A C 1
ATOM 1354 O O . SER A 1 173 ? 9.258 -18.978 1.695 1.00 93.88 173 SER A O 1
ATOM 1356 N N . PHE A 1 174 ? 9.393 -16.978 2.705 1.00 95.44 174 PHE A N 1
ATOM 1357 C CA . PHE A 1 174 ? 9.985 -16.320 1.545 1.00 95.44 174 PHE A CA 1
ATOM 1358 C C . PHE A 1 174 ? 11.479 -16.623 1.471 1.00 95.44 174 PHE A C 1
ATOM 1360 O O . PHE A 1 174 ? 12.217 -16.416 2.432 1.00 95.44 174 PHE A O 1
ATOM 1367 N N . ILE A 1 175 ? 11.928 -17.091 0.309 1.00 94.56 175 ILE A N 1
ATOM 1368 C CA . ILE A 1 175 ? 13.338 -17.388 0.058 1.00 94.56 175 ILE A CA 1
ATOM 1369 C C . ILE A 1 175 ? 13.866 -16.342 -0.915 1.00 94.56 175 ILE A C 1
ATOM 1371 O O . ILE A 1 175 ? 13.553 -16.393 -2.104 1.00 94.56 175 ILE A O 1
ATOM 1375 N N . SER A 1 176 ? 14.652 -15.397 -0.405 1.00 93.50 176 SER A N 1
ATOM 1376 C CA . SER A 1 176 ? 15.272 -14.350 -1.219 1.00 93.50 176 SER A CA 1
ATOM 1377 C C . SER A 1 176 ? 16.452 -14.887 -2.028 1.00 93.50 176 SER A C 1
ATOM 1379 O O . SER A 1 176 ? 17.227 -15.696 -1.520 1.00 93.50 176 SER A O 1
ATOM 1381 N N . GLU A 1 177 ? 16.632 -14.402 -3.256 1.00 95.44 177 GLU A N 1
ATOM 1382 C CA . GLU A 1 177 ? 17.833 -14.682 -4.059 1.00 95.44 177 GLU A CA 1
ATOM 1383 C C . GLU A 1 177 ? 19.058 -13.918 -3.544 1.00 95.44 177 GLU A C 1
ATOM 1385 O O . GLU A 1 177 ? 20.177 -14.426 -3.600 1.00 95.44 177 GLU A O 1
ATOM 1390 N N . ALA A 1 178 ? 18.844 -12.719 -2.995 1.00 93.06 178 ALA A N 1
ATOM 1391 C CA . ALA A 1 178 ? 19.869 -11.934 -2.315 1.00 93.06 178 ALA A CA 1
ATOM 1392 C C . ALA A 1 178 ? 19.282 -11.202 -1.097 1.00 93.06 178 ALA A C 1
ATOM 1394 O O . ALA A 1 178 ? 18.125 -10.772 -1.137 1.00 93.06 178 ALA A O 1
ATOM 1395 N N . PRO A 1 179 ? 20.024 -11.067 0.013 1.00 88.38 179 PRO A N 1
ATOM 1396 C CA . PRO A 1 179 ? 19.555 -10.301 1.160 1.00 88.38 179 PRO A CA 1
ATOM 1397 C C . PRO A 1 179 ? 19.434 -8.813 0.806 1.00 88.38 179 PRO A C 1
ATOM 1399 O O . PRO A 1 179 ? 20.197 -8.303 -0.006 1.00 88.38 179 PRO A O 1
ATOM 1402 N N . MET A 1 180 ? 18.502 -8.122 1.463 1.00 94.25 180 MET A N 1
ATOM 1403 C CA . MET A 1 180 ? 18.420 -6.660 1.442 1.00 94.25 180 MET A CA 1
ATOM 1404 C C . MET A 1 180 ? 18.582 -6.115 2.859 1.00 94.25 180 MET A C 1
ATOM 1406 O O . MET A 1 180 ? 17.916 -6.569 3.800 1.00 94.25 180 MET A O 1
ATOM 1410 N N . SER A 1 181 ? 19.445 -5.120 3.005 1.00 94.44 181 SER A N 1
ATOM 1411 C CA . SER A 1 181 ? 19.584 -4.301 4.206 1.00 94.44 181 SER A CA 1
ATOM 1412 C C . SER A 1 181 ? 18.439 -3.288 4.331 1.00 94.44 181 SER A C 1
ATOM 1414 O O . SER A 1 181 ? 17.683 -3.052 3.388 1.00 94.44 181 SER A O 1
ATOM 1416 N N . SER A 1 182 ? 18.303 -2.665 5.508 1.00 94.50 182 SER A N 1
ATOM 1417 C CA . SER A 1 182 ? 17.354 -1.553 5.680 1.00 94.50 182 SER A CA 1
ATOM 1418 C C . SER A 1 182 ? 17.692 -0.382 4.770 1.00 94.50 182 SER A C 1
ATOM 1420 O O . SER A 1 182 ? 16.815 0.059 4.044 1.00 94.50 182 SER A O 1
ATOM 1422 N N . GLY A 1 183 ? 18.961 0.038 4.724 1.00 96.62 183 GLY A N 1
ATOM 1423 C CA . GLY A 1 183 ? 19.376 1.187 3.918 1.00 96.62 183 GLY A CA 1
ATOM 1424 C C . GLY A 1 183 ? 19.113 1.009 2.421 1.00 96.62 183 GLY A C 1
ATOM 1425 O O . GLY A 1 183 ? 18.729 1.961 1.754 1.00 96.62 183 GLY A O 1
ATOM 1426 N N . GLU A 1 184 ? 19.246 -0.211 1.892 1.00 96.75 184 GLU A N 1
ATOM 1427 C CA . GLU A 1 184 ? 18.872 -0.492 0.500 1.00 96.75 184 GLU A CA 1
ATOM 1428 C C . GLU A 1 184 ? 17.370 -0.340 0.269 1.00 96.75 184 GLU A C 1
ATOM 1430 O O . GLU A 1 184 ? 16.978 0.231 -0.740 1.00 96.75 184 GLU A O 1
ATOM 1435 N N . ARG A 1 185 ? 16.522 -0.815 1.192 1.00 96.12 185 ARG A N 1
ATOM 1436 C CA . ARG A 1 185 ? 15.064 -0.647 1.081 1.00 96.12 185 ARG A CA 1
ATOM 1437 C C . ARG A 1 185 ? 14.653 0.817 1.231 1.00 96.12 185 ARG A C 1
ATOM 1439 O O . ARG A 1 185 ? 13.811 1.276 0.466 1.00 96.12 185 ARG A O 1
ATOM 1446 N N . ASP A 1 186 ? 15.268 1.533 2.167 1.00 96.50 186 ASP A N 1
ATOM 1447 C CA . ASP A 1 186 ? 15.021 2.956 2.410 1.00 96.50 186 ASP A CA 1
ATOM 1448 C C . ASP A 1 186 ? 15.372 3.780 1.158 1.00 96.50 186 ASP A C 1
ATOM 1450 O O . ASP A 1 186 ? 14.561 4.581 0.703 1.00 96.50 186 ASP A O 1
ATOM 1454 N N . ALA A 1 187 ? 16.491 3.472 0.492 1.00 98.12 187 ALA A N 1
ATOM 1455 C CA . ALA A 1 187 ? 16.873 4.121 -0.762 1.00 98.12 187 ALA A CA 1
ATOM 1456 C C . ALA A 1 187 ? 15.858 3.907 -1.906 1.00 98.12 187 ALA A C 1
ATOM 1458 O O . ALA A 1 187 ? 15.687 4.787 -2.750 1.00 98.12 187 ALA A O 1
ATOM 1459 N N . LEU A 1 188 ? 15.162 2.761 -1.954 1.00 98.12 188 LEU A N 1
ATOM 1460 C CA . LEU A 1 188 ? 14.090 2.547 -2.937 1.00 98.12 188 LEU A CA 1
ATOM 1461 C C . LEU A 1 188 ? 12.885 3.451 -2.650 1.00 98.12 188 LEU A C 1
ATOM 1463 O O . LEU A 1 188 ? 12.283 3.981 -3.581 1.00 98.12 188 LEU A O 1
ATOM 1467 N N . PHE A 1 189 ? 12.538 3.643 -1.376 1.00 97.38 189 PHE A N 1
ATOM 1468 C CA . PHE A 1 189 ? 11.483 4.577 -0.987 1.00 97.38 189 PHE A CA 1
ATOM 1469 C C . PHE A 1 189 ? 11.871 6.031 -1.269 1.00 97.38 189 PHE A C 1
ATOM 1471 O O . PHE A 1 189 ? 11.036 6.779 -1.776 1.00 97.38 189 PHE A O 1
ATOM 1478 N N . ASP A 1 190 ? 13.125 6.412 -1.026 1.00 97.94 190 ASP A N 1
ATOM 1479 C CA . ASP A 1 190 ? 13.645 7.744 -1.358 1.00 97.94 190 ASP A CA 1
ATOM 1480 C C . ASP A 1 190 ? 13.567 8.023 -2.869 1.00 97.94 190 ASP A C 1
ATOM 1482 O O . ASP A 1 190 ? 13.168 9.116 -3.287 1.00 97.94 190 ASP A O 1
ATOM 1486 N N . ASP A 1 191 ? 13.878 7.023 -3.703 1.00 98.19 191 ASP A N 1
ATOM 1487 C CA . ASP A 1 191 ? 13.734 7.117 -5.159 1.00 98.19 191 ASP A CA 1
ATOM 1488 C C . ASP A 1 191 ? 12.271 7.399 -5.560 1.00 98.19 191 ASP A C 1
ATOM 1490 O O . ASP A 1 191 ? 12.025 8.267 -6.403 1.00 98.19 191 ASP A O 1
ATOM 1494 N N . LEU A 1 192 ? 11.294 6.705 -4.959 1.00 97.94 192 LEU A N 1
ATOM 1495 C CA . LEU A 1 192 ? 9.863 6.925 -5.223 1.00 97.94 192 LEU A CA 1
ATOM 1496 C C . LEU A 1 192 ? 9.386 8.283 -4.696 1.00 97.94 192 LEU A C 1
ATOM 1498 O O . LEU A 1 192 ? 8.685 9.003 -5.405 1.00 97.94 192 LEU A O 1
ATOM 1502 N N . PHE A 1 193 ? 9.820 8.683 -3.501 1.00 97.00 193 PHE A N 1
ATOM 1503 C CA . PHE A 1 193 ? 9.508 9.994 -2.936 1.00 97.00 193 PHE A CA 1
ATOM 1504 C C . PHE A 1 193 ? 10.026 11.134 -3.825 1.00 97.00 193 PHE A C 1
ATOM 1506 O O . PHE A 1 193 ? 9.330 12.124 -4.060 1.00 97.00 193 PHE A O 1
ATOM 1513 N N . SER A 1 194 ? 11.228 10.979 -4.390 1.00 97.00 194 SER A N 1
ATOM 1514 C CA . SER A 1 194 ? 11.785 11.910 -5.377 1.00 97.00 194 SER A CA 1
ATOM 1515 C C . SER A 1 194 ? 10.936 12.005 -6.653 1.00 97.00 194 SER A C 1
ATOM 1517 O O . SER A 1 194 ? 10.864 13.077 -7.261 1.00 97.00 194 SER A O 1
ATOM 1519 N N . MET A 1 195 ? 10.295 10.912 -7.083 1.00 97.19 195 MET A N 1
ATOM 1520 C CA . MET A 1 195 ? 9.366 10.930 -8.219 1.00 97.19 195 MET A CA 1
ATOM 1521 C C . MET A 1 195 ? 8.069 11.655 -7.857 1.00 97.19 195 MET A C 1
ATOM 1523 O O . MET A 1 195 ? 7.685 12.571 -8.581 1.00 97.19 195 MET A O 1
ATOM 1527 N N . ASP A 1 196 ? 7.454 11.323 -6.721 1.00 95.50 196 ASP A N 1
ATOM 1528 C CA . ASP A 1 196 ? 6.220 11.961 -6.237 1.00 95.50 196 ASP A CA 1
ATOM 1529 C C . ASP A 1 196 ? 6.389 13.474 -6.035 1.00 95.50 196 ASP A C 1
ATOM 1531 O O . ASP A 1 196 ? 5.529 14.271 -6.415 1.00 95.50 196 ASP A O 1
ATOM 1535 N N . SER A 1 197 ? 7.565 13.893 -5.562 1.00 95.56 197 SER A N 1
ATOM 1536 C CA . SER A 1 197 ? 7.919 15.307 -5.396 1.00 95.56 197 SER A CA 1
ATOM 1537 C C . SER A 1 197 ? 7.832 16.102 -6.707 1.00 95.56 197 SER A C 1
ATOM 1539 O O . SER A 1 197 ? 7.582 17.304 -6.683 1.00 95.56 197 SER A O 1
ATOM 1541 N N . ARG A 1 198 ? 8.010 15.463 -7.873 1.00 95.50 198 ARG A N 1
ATOM 1542 C CA . ARG A 1 198 ? 7.876 16.135 -9.179 1.00 95.50 198 ARG A CA 1
ATOM 1543 C C . ARG A 1 198 ? 6.426 16.460 -9.510 1.00 95.50 198 ARG A C 1
ATOM 1545 O O . ARG A 1 198 ? 6.171 17.531 -10.050 1.00 95.50 198 ARG A O 1
ATOM 1552 N N . PHE A 1 199 ? 5.492 15.589 -9.135 1.00 94.81 199 PHE A N 1
ATOM 1553 C CA . PHE A 1 199 ? 4.065 15.874 -9.275 1.00 94.81 199 PHE A CA 1
ATOM 1554 C C . PHE A 1 199 ? 3.637 16.990 -8.327 1.00 94.81 199 PHE A C 1
ATOM 1556 O O . PHE A 1 199 ? 2.918 17.890 -8.751 1.00 94.81 199 PHE A O 1
ATOM 1563 N N . LEU A 1 200 ? 4.153 16.988 -7.093 1.00 92.75 200 LEU A N 1
ATOM 1564 C CA . LEU A 1 200 ? 3.905 18.061 -6.129 1.00 92.75 200 LEU A CA 1
ATOM 1565 C C . LEU A 1 200 ? 4.363 19.421 -6.680 1.00 92.75 200 LEU A C 1
ATOM 1567 O O . LEU A 1 200 ? 3.600 20.380 -6.701 1.00 92.75 200 LEU A O 1
ATOM 1571 N N . MET A 1 201 ? 5.592 19.499 -7.201 1.00 93.25 201 MET A N 1
ATOM 1572 C CA . MET A 1 201 ? 6.119 20.736 -7.798 1.00 93.25 201 MET A CA 1
ATOM 1573 C C . MET A 1 201 ? 5.380 21.162 -9.072 1.00 93.25 201 MET A C 1
ATOM 1575 O O . MET A 1 201 ? 5.372 22.344 -9.407 1.00 93.25 201 MET A O 1
ATOM 1579 N N . ALA A 1 202 ? 4.755 20.220 -9.777 1.00 91.50 202 ALA A N 1
ATOM 1580 C CA . ALA A 1 202 ? 3.938 20.490 -10.954 1.00 91.50 202 ALA A CA 1
ATOM 1581 C C . ALA A 1 202 ? 2.473 20.844 -10.624 1.00 91.50 202 ALA A C 1
ATOM 1583 O O . ALA A 1 202 ? 1.704 21.107 -11.550 1.00 91.50 202 ALA A O 1
ATOM 1584 N N . GLY A 1 203 ? 2.071 20.839 -9.345 1.00 91.31 203 GLY A N 1
ATOM 1585 C CA . GLY A 1 203 ? 0.674 21.037 -8.937 1.00 91.31 203 GLY A CA 1
ATOM 1586 C C . GLY A 1 203 ? -0.251 19.912 -9.415 1.00 91.31 203 GLY A C 1
ATOM 1587 O O . GLY A 1 203 ? -1.383 20.163 -9.822 1.00 91.31 203 GLY A O 1
ATOM 1588 N N . LEU A 1 204 ? 0.271 18.684 -9.466 1.00 91.38 204 LEU A N 1
ATOM 1589 C CA . LEU A 1 204 ? -0.429 17.465 -9.899 1.00 91.38 204 LEU A CA 1
ATOM 1590 C C . LEU A 1 204 ? -0.636 16.464 -8.751 1.00 91.38 204 LEU A C 1
ATOM 1592 O O . LEU A 1 204 ? -1.198 15.395 -8.975 1.00 91.38 204 LEU A O 1
ATOM 1596 N N . LEU A 1 205 ? -0.138 16.792 -7.560 1.00 91.00 205 LEU A N 1
ATOM 1597 C CA . LEU A 1 205 ? -0.256 16.026 -6.327 1.00 91.00 205 LEU A CA 1
ATOM 1598 C C . LEU A 1 205 ? -0.321 17.022 -5.171 1.00 91.00 205 LEU A C 1
ATOM 1600 O O . LEU A 1 205 ? 0.514 17.925 -5.116 1.00 91.00 205 LEU A O 1
ATOM 1604 N N . GLU A 1 206 ? -1.268 16.850 -4.260 1.00 89.31 206 GLU A N 1
ATOM 1605 C CA . GLU A 1 206 ? -1.383 17.693 -3.069 1.00 89.31 206 GLU A CA 1
ATOM 1606 C C . GLU A 1 206 ? -0.551 17.136 -1.896 1.00 89.31 206 GLU A C 1
ATOM 1608 O O . GLU A 1 206 ? -0.309 15.926 -1.818 1.00 89.31 206 GLU A O 1
ATOM 1613 N N . PRO A 1 207 ? -0.079 17.982 -0.957 1.00 86.88 207 PRO A N 1
ATOM 1614 C CA . PRO A 1 207 ? 0.736 17.530 0.174 1.00 86.88 207 PRO A CA 1
ATOM 1615 C C . PRO A 1 207 ? 0.073 16.467 1.061 1.00 86.88 207 PRO A C 1
ATOM 1617 O O . PRO A 1 207 ? 0.762 15.608 1.607 1.00 86.88 207 PRO A O 1
ATOM 1620 N N . ASP A 1 208 ? -1.246 16.526 1.222 1.00 84.38 208 ASP A N 1
ATOM 1621 C CA . ASP A 1 208 ? -2.051 15.583 2.007 1.00 84.38 208 ASP A CA 1
ATOM 1622 C C . ASP A 1 208 ? -2.301 14.250 1.280 1.00 84.38 208 ASP A C 1
ATOM 1624 O O . ASP A 1 208 ? -2.680 13.264 1.909 1.00 84.38 208 ASP A O 1
ATOM 1628 N N . GLN A 1 209 ? -2.021 14.196 -0.025 1.00 86.19 209 GLN A N 1
ATOM 1629 C CA . GLN A 1 209 ? -2.092 12.986 -0.845 1.00 86.19 209 GLN A CA 1
ATOM 1630 C C . GLN A 1 2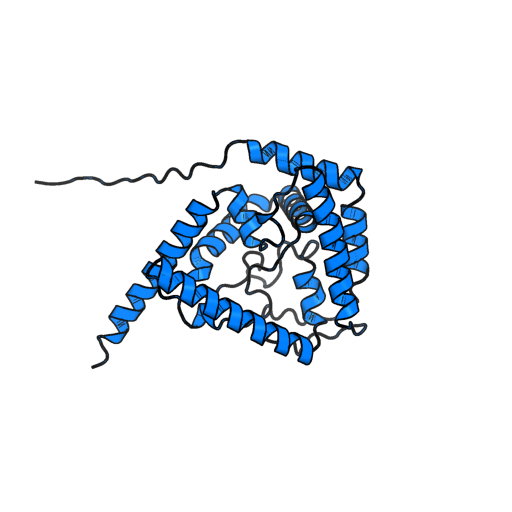09 ? -0.787 12.175 -0.841 1.00 86.19 209 GLN A C 1
ATOM 1632 O O . GLN A 1 209 ? -0.715 11.071 -1.389 1.00 86.19 209 GLN A O 1
ATOM 1637 N N . ILE A 1 210 ? 0.271 12.698 -0.224 1.00 84.81 210 ILE A N 1
ATOM 1638 C CA . ILE A 1 210 ? 1.545 11.995 -0.103 1.00 84.81 210 ILE A CA 1
ATOM 1639 C C . ILE A 1 210 ? 1.376 10.789 0.832 1.00 84.81 210 ILE A C 1
ATOM 1641 O O . ILE A 1 210 ? 0.845 10.906 1.931 1.00 84.81 210 ILE A O 1
ATOM 1645 N N . GLN A 1 211 ? 1.888 9.627 0.406 1.00 77.19 211 GLN A N 1
ATOM 1646 C CA . GLN A 1 211 ? 1.861 8.362 1.163 1.00 77.19 211 GLN A CA 1
ATOM 1647 C C . GLN A 1 211 ? 0.465 7.789 1.464 1.00 77.19 211 GLN A C 1
ATOM 1649 O O . GLN A 1 211 ? 0.334 6.942 2.354 1.00 77.19 211 GLN A O 1
ATOM 1654 N N . LEU A 1 212 ? -0.559 8.171 0.697 1.00 90.06 212 LEU A N 1
ATOM 1655 C CA . LEU A 1 212 ? -1.868 7.525 0.781 1.00 90.06 212 LEU A CA 1
ATOM 1656 C C . LEU A 1 212 ? -1.776 6.001 0.614 1.00 90.06 212 LEU A C 1
ATOM 1658 O O . LEU A 1 212 ? -0.922 5.452 -0.098 1.00 90.06 212 LEU A O 1
ATOM 1662 N N . GLY A 1 213 ? -2.688 5.302 1.287 1.00 93.50 213 GLY A N 1
ATOM 1663 C CA . GLY A 1 213 ? -2.865 3.876 1.100 1.00 93.50 213 GLY A CA 1
ATOM 1664 C C . GLY A 1 213 ? -3.438 3.569 -0.282 1.00 93.50 213 GLY A C 1
ATOM 1665 O O . GLY A 1 213 ? -4.164 4.368 -0.874 1.00 93.50 213 GLY A O 1
ATOM 1666 N N . LEU A 1 214 ? -3.159 2.369 -0.793 1.00 95.38 214 LEU A N 1
ATOM 1667 C CA . LEU A 1 214 ? -3.701 1.879 -2.062 1.00 95.38 214 LEU A CA 1
ATOM 1668 C C . LEU A 1 214 ? -5.220 2.063 -2.134 1.00 95.38 214 LEU A C 1
ATOM 1670 O O . LEU A 1 214 ? -5.746 2.462 -3.165 1.00 95.38 214 LEU A O 1
ATOM 1674 N N . VAL A 1 215 ? -5.922 1.745 -1.045 1.00 94.94 215 VAL A N 1
ATOM 1675 C CA . VAL A 1 215 ? -7.382 1.849 -0.976 1.00 94.94 215 VAL A CA 1
ATOM 1676 C C . VAL A 1 215 ? -7.845 3.301 -0.932 1.00 94.94 215 VAL A C 1
ATOM 1678 O O . VAL A 1 215 ? -8.851 3.616 -1.564 1.00 94.94 215 VAL A O 1
ATOM 1681 N N . ASP A 1 216 ? -7.111 4.182 -0.253 1.00 91.75 216 ASP A N 1
ATOM 1682 C CA . ASP A 1 216 ? -7.458 5.602 -0.177 1.00 91.75 216 ASP A CA 1
ATOM 1683 C C . ASP A 1 216 ? -7.392 6.247 -1.565 1.00 91.75 216 ASP A C 1
ATOM 1685 O O . ASP A 1 216 ? -8.321 6.954 -1.947 1.00 91.75 216 ASP A O 1
ATOM 1689 N N . TRP A 1 217 ? -6.394 5.889 -2.383 1.00 92.69 217 TRP A N 1
ATOM 1690 C CA . TRP A 1 217 ? -6.338 6.314 -3.786 1.00 92.69 217 TRP A CA 1
ATOM 1691 C C . TRP A 1 217 ? -7.587 5.928 -4.586 1.00 92.69 217 TRP A C 1
ATOM 1693 O O . TRP A 1 217 ? -8.090 6.736 -5.365 1.00 92.69 217 TRP A O 1
ATOM 1703 N N . PHE A 1 218 ? -8.119 4.715 -4.396 1.00 92.69 218 PHE A N 1
ATOM 1704 C CA . PHE A 1 218 ? -9.379 4.311 -5.030 1.00 92.69 218 PHE A CA 1
ATOM 1705 C C . PHE A 1 218 ? -10.577 5.076 -4.470 1.00 92.69 218 PHE A C 1
ATOM 1707 O O . PHE A 1 218 ? -11.454 5.471 -5.236 1.00 92.69 218 PHE A O 1
ATOM 1714 N N . ALA A 1 219 ? -10.641 5.264 -3.152 1.00 87.94 219 ALA A N 1
ATOM 1715 C CA . ALA A 1 219 ? -11.766 5.929 -2.512 1.00 87.94 219 ALA A CA 1
ATOM 1716 C C . ALA A 1 219 ? -11.875 7.396 -2.960 1.00 87.94 219 ALA A C 1
ATOM 1718 O O . ALA A 1 219 ? -12.963 7.844 -3.319 1.00 87.94 219 ALA A O 1
ATOM 1719 N N . MET A 1 220 ? -10.740 8.090 -3.077 1.00 83.38 220 MET A N 1
ATOM 1720 C CA . MET A 1 220 ? -10.656 9.480 -3.540 1.00 83.38 220 MET A CA 1
ATOM 1721 C C . MET A 1 220 ? -11.056 9.685 -5.006 1.00 83.38 220 MET A C 1
ATOM 1723 O O . MET A 1 220 ? -11.291 10.811 -5.429 1.00 83.38 220 MET A O 1
ATOM 1727 N N . VAL A 1 221 ? -11.181 8.620 -5.807 1.00 83.31 221 VAL A N 1
ATOM 1728 C CA . VAL A 1 221 ? -11.766 8.734 -7.156 1.00 83.31 221 VAL A CA 1
ATOM 1729 C C . VAL A 1 221 ? -13.257 9.067 -7.089 1.00 83.31 221 VAL A C 1
A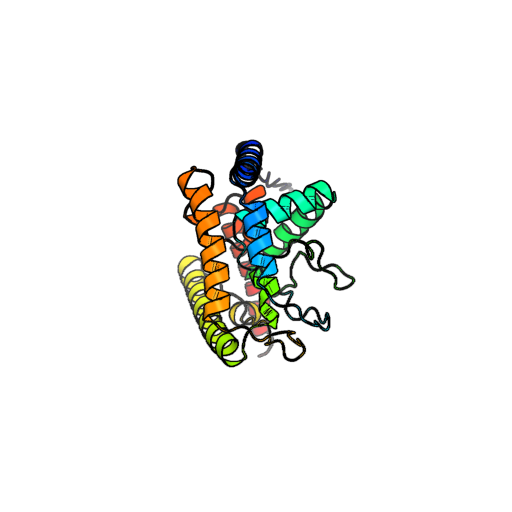TOM 1731 O O . VAL A 1 221 ? -13.793 9.667 -8.019 1.00 83.31 221 VAL A O 1
ATOM 1734 N N . ARG A 1 222 ? -13.954 8.620 -6.039 1.00 76.94 222 ARG A N 1
ATOM 1735 C CA . ARG A 1 222 ? -15.420 8.673 -5.960 1.00 76.94 222 ARG A CA 1
ATOM 1736 C C . ARG A 1 222 ? -15.951 9.523 -4.820 1.00 76.94 222 ARG A C 1
ATOM 1738 O O . ARG A 1 222 ? -17.095 9.956 -4.911 1.00 76.94 222 ARG A O 1
ATOM 1745 N N . LEU A 1 223 ? -15.175 9.678 -3.755 1.00 79.62 223 LEU A N 1
ATOM 1746 C CA . LEU A 1 223 ? -15.638 10.211 -2.485 1.00 79.62 223 LEU A CA 1
ATOM 1747 C C . LEU A 1 223 ? -14.725 11.328 -2.018 1.00 79.62 223 LEU A C 1
ATOM 1749 O O . LEU A 1 223 ? -13.501 11.194 -2.055 1.00 79.62 223 LEU A O 1
ATOM 1753 N N . GLU A 1 224 ? -15.353 12.370 -1.490 1.00 82.38 224 GLU A N 1
ATOM 1754 C CA . GLU A 1 224 ? -14.650 13.373 -0.706 1.00 82.38 224 GLU A CA 1
ATOM 1755 C C . GLU A 1 224 ? -14.070 12.746 0.571 1.00 82.38 224 GLU A C 1
ATOM 1757 O O . GLU A 1 224 ? -14.722 11.874 1.172 1.00 82.38 224 GLU A O 1
ATOM 1762 N N . PRO A 1 225 ? -12.874 13.174 1.015 1.00 83.44 225 PRO A N 1
ATOM 1763 C CA . PRO A 1 225 ? -12.233 12.647 2.218 1.00 83.44 225 PRO A CA 1
ATOM 1764 C C . PRO A 1 225 ? -13.140 12.671 3.455 1.00 83.44 225 PRO A C 1
ATOM 1766 O O . PRO A 1 225 ? -13.181 11.698 4.212 1.00 83.44 225 PRO A O 1
ATOM 1769 N N . GLU A 1 226 ? -13.911 13.742 3.639 1.00 86.88 226 GLU A N 1
ATOM 1770 C CA . GLU A 1 226 ? -14.839 13.905 4.757 1.00 86.88 226 GLU A CA 1
ATOM 1771 C C . GLU A 1 226 ? -15.970 12.874 4.700 1.00 86.88 226 GLU A C 1
ATOM 1773 O O . GLU A 1 226 ? -16.245 12.203 5.694 1.00 86.88 226 GLU A O 1
ATOM 1778 N N . ALA A 1 227 ? -16.574 12.679 3.525 1.00 87.94 227 ALA A N 1
ATOM 1779 C CA . ALA A 1 227 ? -17.649 11.707 3.337 1.00 87.94 227 ALA A CA 1
ATOM 1780 C C . ALA A 1 227 ? -17.161 10.268 3.579 1.00 87.94 227 ALA A C 1
ATOM 1782 O O . ALA A 1 227 ? -17.855 9.455 4.196 1.00 87.94 227 ALA A O 1
ATOM 1783 N N . LEU A 1 228 ? -15.940 9.953 3.134 1.00 89.12 228 LEU A N 1
ATOM 1784 C CA . LEU A 1 228 ? -15.309 8.664 3.404 1.00 89.12 228 LEU A CA 1
ATOM 1785 C C . LEU A 1 228 ? -15.068 8.457 4.907 1.00 89.12 228 LEU A C 1
ATOM 1787 O O . LEU A 1 228 ? -15.339 7.373 5.434 1.00 89.12 228 LEU A O 1
ATOM 1791 N N . ALA A 1 229 ? -14.568 9.480 5.603 1.00 90.25 229 ALA A N 1
ATOM 1792 C CA . ALA A 1 229 ? -14.322 9.425 7.040 1.00 90.25 229 ALA A CA 1
ATOM 1793 C C . ALA A 1 229 ? -15.621 9.234 7.841 1.00 90.25 229 ALA A C 1
ATOM 1795 O O . ALA A 1 229 ? -15.671 8.386 8.736 1.00 90.25 229 ALA A O 1
ATOM 1796 N N . GLU A 1 230 ? -16.683 9.966 7.497 1.00 91.75 230 GLU A N 1
ATOM 1797 C CA . GLU A 1 230 ? -18.000 9.838 8.129 1.00 91.75 230 GLU A CA 1
ATOM 1798 C C . GLU A 1 230 ? -18.571 8.423 7.981 1.00 91.75 230 GLU A C 1
ATOM 1800 O O . GLU A 1 230 ? -19.001 7.818 8.968 1.00 91.75 230 GLU A O 1
ATOM 1805 N N . GLU A 1 231 ? -18.523 7.851 6.776 1.00 91.81 231 GLU A N 1
ATOM 1806 C CA . GLU A 1 231 ? -19.039 6.504 6.523 1.00 91.81 231 GLU A CA 1
ATOM 1807 C C . GLU A 1 231 ? -18.231 5.429 7.268 1.00 91.81 231 GLU A C 1
ATOM 1809 O O . GLU A 1 231 ? -18.816 4.532 7.887 1.00 91.81 231 GLU A O 1
ATOM 1814 N N . ARG A 1 232 ? -16.894 5.546 7.288 1.00 93.44 232 ARG A N 1
ATOM 1815 C CA . ARG A 1 232 ? -16.002 4.668 8.071 1.00 93.44 232 ARG A CA 1
ATOM 1816 C C . ARG A 1 232 ? -16.376 4.670 9.555 1.00 93.44 232 ARG A C 1
ATOM 1818 O O . ARG A 1 232 ? -16.527 3.607 10.165 1.00 93.44 232 ARG A O 1
ATOM 1825 N N . LEU A 1 233 ? -16.557 5.856 10.138 1.00 94.06 233 LEU A N 1
ATOM 1826 C CA . LEU A 1 233 ? -16.926 6.019 11.547 1.00 94.06 233 LEU A CA 1
ATOM 1827 C C . LEU A 1 233 ? -18.323 5.465 11.836 1.00 94.06 233 LEU A C 1
ATOM 1829 O O . LEU A 1 233 ? -18.509 4.755 12.827 1.00 94.06 233 LEU A O 1
ATOM 1833 N N . ARG A 1 234 ? -19.295 5.726 10.955 1.00 93.25 234 ARG A N 1
ATOM 1834 C CA . ARG A 1 234 ? -20.666 5.217 11.082 1.00 93.25 234 ARG A CA 1
ATOM 1835 C C . ARG A 1 234 ? -20.698 3.688 11.120 1.00 93.25 234 ARG A C 1
ATOM 1837 O O . ARG A 1 234 ? -21.390 3.107 11.959 1.00 93.25 234 ARG A O 1
ATOM 1844 N N . ARG A 1 235 ? -19.942 3.020 10.243 1.00 92.62 235 ARG A N 1
ATOM 1845 C CA . ARG A 1 235 ? -19.863 1.549 10.215 1.00 92.62 235 ARG A CA 1
ATOM 1846 C C . ARG A 1 235 ? -19.117 0.972 11.406 1.00 92.62 235 ARG A C 1
ATOM 1848 O O . ARG A 1 235 ? -19.573 -0.021 11.972 1.00 92.62 235 ARG A O 1
ATOM 1855 N N . ALA A 1 236 ? -18.021 1.603 11.824 1.00 92.19 236 ALA A N 1
ATOM 1856 C CA . ALA A 1 236 ? -17.310 1.209 13.036 1.00 92.19 236 ALA A CA 1
ATOM 1857 C C . ALA A 1 236 ? -18.218 1.308 14.277 1.00 92.19 236 ALA A C 1
ATOM 1859 O O . ALA A 1 236 ? -18.280 0.369 15.073 1.00 92.19 236 ALA A O 1
ATOM 1860 N N . ALA A 1 237 ? -19.008 2.382 14.393 1.00 90.81 237 ALA A N 1
ATOM 1861 C CA . ALA A 1 237 ? -19.978 2.555 15.472 1.00 90.81 237 ALA A CA 1
ATOM 1862 C C . ALA A 1 237 ? -21.057 1.456 15.465 1.00 90.81 237 ALA A C 1
ATOM 1864 O O . ALA A 1 237 ? -21.326 0.856 16.507 1.00 90.81 237 ALA A O 1
ATOM 1865 N N . ALA A 1 238 ? -21.620 1.127 14.296 1.00 87.25 238 ALA A N 1
ATOM 1866 C CA . ALA A 1 238 ? -22.608 0.053 14.155 1.00 87.25 238 ALA A CA 1
ATOM 1867 C C . ALA A 1 238 ? -22.048 -1.340 14.510 1.00 87.25 238 ALA A C 1
ATOM 1869 O O . ALA A 1 238 ? -22.773 -2.181 15.037 1.00 87.25 238 ALA A O 1
ATOM 1870 N N . GLY A 1 239 ? -20.760 -1.588 14.251 1.00 72.88 239 GLY A N 1
ATOM 1871 C CA . GLY A 1 239 ? -20.081 -2.813 14.684 1.00 72.88 239 GLY A CA 1
ATOM 1872 C C . GLY A 1 239 ? -19.836 -2.867 16.196 1.00 72.88 239 GLY A C 1
ATOM 1873 O O . GLY A 1 239 ? -19.901 -3.938 16.796 1.00 72.88 239 GLY A O 1
ATOM 1874 N N . SER A 1 240 ? -19.592 -1.715 16.829 1.00 60.44 240 SER A N 1
ATOM 1875 C CA . SER A 1 240 ? -19.327 -1.623 18.271 1.00 60.44 240 SER A CA 1
ATOM 1876 C C . SER A 1 240 ? -20.578 -1.829 19.141 1.00 60.44 240 SER A C 1
ATOM 1878 O O . SER A 1 240 ? -20.496 -2.466 20.193 1.00 60.44 240 SER A O 1
ATOM 1880 N N . SER A 1 241 ? -21.755 -1.384 18.684 1.00 55.44 241 SER A N 1
ATOM 1881 C CA . SER A 1 241 ? -23.027 -1.537 19.410 1.00 55.44 241 SER A CA 1
ATOM 1882 C C . SER A 1 241 ? -23.536 -2.984 19.462 1.00 55.44 241 SER A C 1
ATOM 1884 O O . SER A 1 241 ? -24.179 -3.367 20.438 1.00 55.44 241 SER A O 1
ATOM 1886 N N . GLY A 1 242 ? -23.188 -3.821 18.478 1.00 49.09 242 GLY A N 1
ATOM 1887 C CA . GLY A 1 242 ? -23.480 -5.260 18.508 1.00 49.09 242 GLY A CA 1
ATOM 1888 C C . GLY A 1 242 ? -22.692 -6.032 19.576 1.00 49.09 242 GLY A C 1
ATOM 1889 O O . GLY A 1 242 ? -23.189 -7.025 20.100 1.00 49.09 242 GLY A O 1
ATOM 1890 N N . ASN A 1 243 ? -21.497 -5.557 19.948 1.00 44.28 243 ASN A N 1
ATOM 1891 C CA . ASN A 1 243 ? -20.678 -6.176 20.997 1.00 44.28 243 ASN A CA 1
ATOM 1892 C C . ASN A 1 243 ? -21.096 -5.754 22.414 1.00 44.28 243 ASN A C 1
ATOM 1894 O O . ASN A 1 243 ? -20.957 -6.552 23.338 1.00 44.28 243 ASN A O 1
ATOM 1898 N N . ALA A 1 244 ? -21.634 -4.543 22.597 1.00 40.06 244 ALA A N 1
ATOM 1899 C CA . ALA A 1 244 ? -22.158 -4.104 23.893 1.00 40.06 244 ALA A CA 1
ATOM 1900 C C . ALA A 1 244 ? -23.394 -4.923 24.315 1.00 40.06 244 ALA A C 1
ATOM 1902 O O . ALA A 1 244 ? -23.477 -5.365 25.455 1.00 40.06 244 ALA A O 1
ATOM 1903 N N . ALA A 1 245 ? -24.296 -5.222 23.373 1.00 35.06 245 ALA A N 1
ATOM 1904 C CA . ALA A 1 245 ? -25.482 -6.040 23.642 1.00 35.06 245 ALA A CA 1
ATOM 1905 C C . ALA A 1 245 ? -25.160 -7.522 23.930 1.00 35.06 245 ALA A C 1
ATOM 1907 O O . ALA A 1 245 ? -25.917 -8.186 24.630 1.00 35.06 245 ALA A O 1
ATOM 1908 N N . ALA A 1 246 ? -24.039 -8.048 23.421 1.00 36.78 246 ALA A N 1
ATOM 1909 C CA . ALA A 1 246 ? -23.599 -9.418 23.703 1.00 36.78 246 ALA A CA 1
ATOM 1910 C C . ALA A 1 246 ? -22.915 -9.563 25.078 1.00 36.78 246 ALA A C 1
ATOM 1912 O O . ALA A 1 246 ? -22.886 -10.661 25.636 1.00 36.78 246 ALA A O 1
ATOM 1913 N N . ALA A 1 247 ? -22.381 -8.469 25.632 1.00 38.06 247 ALA A N 1
ATOM 1914 C CA . ALA A 1 247 ? -21.743 -8.452 26.947 1.00 38.06 247 ALA A CA 1
ATOM 1915 C C . ALA A 1 247 ? -22.751 -8.387 28.113 1.00 38.06 247 ALA A C 1
ATOM 1917 O O . ALA A 1 247 ? -22.419 -8.818 29.210 1.00 38.06 247 ALA A O 1
ATOM 1918 N N . GLU A 1 248 ? -23.983 -7.918 27.882 1.00 36.72 248 GLU A N 1
ATOM 1919 C CA . GLU A 1 248 ? -25.046 -7.846 28.906 1.00 36.72 248 GLU A CA 1
ATOM 1920 C C . GLU A 1 248 ? -25.865 -9.146 29.057 1.00 36.72 248 GLU A C 1
ATOM 1922 O O . GLU A 1 248 ? -26.739 -9.231 29.913 1.00 36.72 248 GLU A O 1
ATOM 1927 N N . THR A 1 249 ? -25.590 -10.182 28.256 1.00 38.12 249 THR A N 1
ATOM 1928 C CA . THR A 1 249 ? -26.289 -11.487 28.319 1.00 38.12 249 THR A CA 1
ATOM 1929 C C . THR A 1 249 ? -25.476 -12.614 28.968 1.00 38.12 249 THR A C 1
ATOM 1931 O O 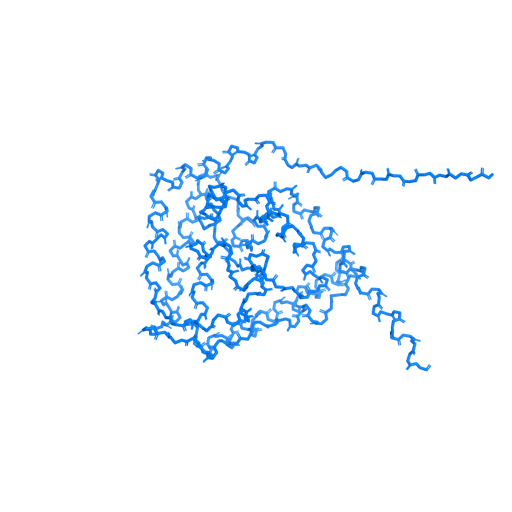. THR A 1 249 ? -25.830 -13.784 28.831 1.00 38.12 249 THR A O 1
ATOM 1934 N N . LEU A 1 250 ? -24.379 -12.283 29.653 1.00 39.03 250 LEU A N 1
ATOM 1935 C CA . LEU A 1 250 ? -23.502 -13.239 30.345 1.00 39.03 250 LEU A CA 1
ATOM 1936 C C . LEU A 1 250 ? -23.324 -12.912 31.840 1.00 39.03 250 LEU A C 1
ATOM 1938 O O . LEU A 1 250 ? -22.247 -13.149 32.383 1.00 39.03 250 LEU A O 1
ATOM 1942 N N . ASP A 1 251 ? -24.381 -12.414 32.486 1.00 35.34 251 ASP A N 1
ATOM 1943 C CA . ASP A 1 251 ? -24.528 -12.381 33.952 1.00 35.34 251 ASP A CA 1
ATOM 1944 C C . ASP A 1 251 ? -25.751 -13.207 34.389 1.00 35.34 251 ASP A C 1
ATOM 1946 O O . ASP A 1 251 ? -26.836 -13.037 33.781 1.00 35.34 251 ASP A O 1
#

pLDDT: mean 86.46, std 19.48, range [27.42, 98.38]